Protein AF-A0A8S3QKH3-F1 (afdb_monomer_lite)

Sequence (243 aa):
MSQLAVTMSKYVDALCKNIDARFQQSPLLAAFAVFDIRCLPERGTDEFSQYGCKDIHILADHFFRTQEDTEEMLAEWINFKFNLSSWKKEVPTEMLNCKVEETPMEWALKKLLIMKTSMIHFFPHLVKVAEIIMTLPVSNAWPERGFSRMKLSERSYVRKSFTTWLSAKPRRKLPKVKPVLEKEKEQDPADPVAVASCSTQTEEASNLDLVQLEYDKAVRVLQLAKFGQKVVSGDGIADDFEY

Organism: Mytilus edulis (NCBI:txid6550)

Foldseek 3Di:
DDPVVVVVVVVVVVVVVVVCVVPVPQCLVVLLCLLQLVPQDDPPDPCNQCRSLVSLLSNQVVPDPDVVSSVLQSVLVNVVSVVSPVCSVVPDVCQVVVVDPDHSSNVSLVVCQVCVVVCCVSNVPSVVSSVVVVPDDPDPVPVVVVVVVVVVVVVVVVVVVVVVVVVPDDPDDDPPDDDDDDDDDDDDDDDDDDDDDDDDDDDPPPVVVVVVVVVVVVVVVVVVVVVVVPDDDDDDDDDDDDD

Radius of gyration: 33.72 Å; chains: 1; bounding box: 95×86×80 Å

pLDDT: mean 71.45, std 20.21, range [25.73, 94.88]

Structure (mmCIF, N/CA/C/O backbone):
data_AF-A0A8S3QKH3-F1
#
_entry.id   AF-A0A8S3QKH3-F1
#
loop_
_atom_site.group_PDB
_atom_site.id
_atom_site.type_symbol
_atom_site.label_atom_id
_atom_site.label_alt_id
_atom_site.label_comp_id
_atom_site.label_asym_id
_atom_site.label_entity_id
_atom_site.label_seq_id
_atom_site.pdbx_PDB_ins_code
_atom_site.Cartn_x
_atom_site.Cartn_y
_atom_site.Cartn_z
_atom_site.occupancy
_atom_site.B_iso_or_equiv
_atom_site.auth_seq_id
_atom_site.auth_comp_id
_atom_site.auth_asym_id
_atom_site.auth_atom_id
_atom_site.pdbx_PDB_model_num
ATOM 1 N N . MET A 1 1 ? 5.251 -5.825 -42.208 1.00 56.06 1 MET A N 1
ATOM 2 C CA . MET A 1 1 ? 5.705 -5.489 -40.839 1.00 56.06 1 MET A CA 1
ATOM 3 C C . MET A 1 1 ? 7.174 -5.872 -40.709 1.00 56.06 1 MET A C 1
ATOM 5 O O . MET A 1 1 ? 7.534 -6.949 -41.164 1.00 56.06 1 MET A O 1
ATOM 9 N N . SER A 1 2 ? 8.032 -4.978 -40.213 1.00 78.38 2 SER A N 1
ATOM 10 C CA . SER A 1 2 ? 9.492 -5.169 -40.175 1.00 78.38 2 SER A CA 1
ATOM 11 C C . SER A 1 2 ? 9.899 -6.250 -39.162 1.00 78.38 2 SER A C 1
ATOM 13 O O . SER A 1 2 ? 9.271 -6.393 -38.114 1.00 78.38 2 SER A O 1
ATOM 15 N N . GLN A 1 3 ? 10.966 -7.008 -39.445 1.00 77.62 3 GLN A N 1
ATOM 16 C CA . GLN A 1 3 ? 11.491 -8.052 -38.543 1.00 77.62 3 GLN A CA 1
ATOM 17 C C . GLN A 1 3 ? 11.810 -7.518 -37.133 1.00 77.62 3 GLN A C 1
ATOM 19 O O . GLN A 1 3 ? 11.687 -8.244 -36.152 1.00 77.62 3 GLN A O 1
ATOM 24 N N . LEU A 1 4 ? 12.146 -6.229 -37.024 1.00 80.19 4 LEU A N 1
ATOM 25 C CA . LEU A 1 4 ? 12.353 -5.528 -35.758 1.00 80.19 4 LEU A CA 1
ATOM 26 C C . LEU A 1 4 ? 11.100 -5.544 -34.864 1.00 80.19 4 LEU A C 1
ATOM 28 O O . LEU A 1 4 ? 11.203 -5.831 -33.675 1.00 80.19 4 LEU A O 1
ATOM 32 N N . ALA A 1 5 ? 9.919 -5.285 -35.435 1.00 83.94 5 ALA A N 1
ATOM 33 C CA . ALA A 1 5 ? 8.663 -5.241 -34.687 1.00 83.94 5 ALA A CA 1
ATOM 34 C C . ALA A 1 5 ? 8.296 -6.620 -34.115 1.00 83.94 5 ALA A C 1
ATOM 36 O O . ALA A 1 5 ? 7.864 -6.733 -32.970 1.00 83.94 5 ALA A O 1
ATOM 37 N N . VAL A 1 6 ? 8.546 -7.682 -34.888 1.00 89.12 6 VAL A N 1
ATOM 38 C CA . VAL A 1 6 ? 8.318 -9.069 -34.456 1.00 89.12 6 VAL A CA 1
ATOM 39 C C . VAL A 1 6 ? 9.260 -9.450 -33.312 1.00 89.12 6 VAL A C 1
ATOM 41 O O . VAL A 1 6 ? 8.836 -10.083 -32.349 1.00 89.12 6 VAL A O 1
ATOM 44 N N . THR A 1 7 ? 10.532 -9.052 -33.386 1.00 85.31 7 THR A N 1
ATOM 45 C CA . THR A 1 7 ? 11.510 -9.328 -32.323 1.00 85.31 7 THR A CA 1
ATOM 46 C C . THR A 1 7 ? 11.211 -8.533 -31.051 1.00 85.31 7 THR A C 1
ATOM 48 O O . THR A 1 7 ? 11.297 -9.100 -29.964 1.00 85.31 7 THR A O 1
ATOM 51 N N . MET A 1 8 ? 10.799 -7.262 -31.161 1.00 89.12 8 MET A N 1
ATOM 52 C CA . MET A 1 8 ? 10.370 -6.473 -29.997 1.00 89.12 8 MET A CA 1
ATOM 53 C C . MET A 1 8 ? 9.144 -7.081 -29.321 1.00 89.12 8 MET A C 1
ATOM 55 O O . MET A 1 8 ? 9.151 -7.229 -28.105 1.00 89.12 8 MET A O 1
ATOM 59 N N . SER A 1 9 ? 8.131 -7.486 -30.089 1.00 90.75 9 SER A N 1
ATOM 60 C CA . SER A 1 9 ? 6.941 -8.145 -29.537 1.00 90.75 9 SER A CA 1
ATOM 61 C C . SER A 1 9 ? 7.311 -9.424 -28.782 1.00 90.75 9 SER A C 1
ATOM 63 O O . SER A 1 9 ? 6.948 -9.562 -27.620 1.00 90.75 9 SER A O 1
ATOM 65 N N . LYS A 1 10 ? 8.138 -10.301 -29.369 1.00 91.12 10 LYS A N 1
ATOM 66 C CA . LYS A 1 10 ? 8.610 -11.522 -28.691 1.00 91.12 10 LYS A CA 1
ATOM 67 C C . LYS A 1 10 ? 9.391 -11.232 -27.409 1.00 91.12 10 LYS A C 1
ATOM 69 O O . LYS A 1 10 ? 9.268 -11.978 -26.441 1.00 91.12 10 LYS A O 1
ATOM 74 N N . TYR A 1 11 ? 10.214 -10.183 -27.410 1.00 87.31 11 TYR A N 1
ATOM 75 C CA . TYR A 1 11 ? 10.968 -9.767 -26.230 1.00 87.31 11 TYR A CA 1
ATOM 76 C C . TYR A 1 11 ? 10.045 -9.254 -25.121 1.00 87.31 11 TYR A C 1
ATOM 78 O O . TYR A 1 11 ? 10.191 -9.680 -23.979 1.00 87.31 11 TYR A O 1
ATOM 86 N N . VAL A 1 12 ? 9.084 -8.388 -25.454 1.00 88.88 12 VAL A N 1
ATOM 87 C CA . VAL A 1 12 ? 8.095 -7.871 -24.496 1.00 88.88 12 VAL A CA 1
ATOM 88 C C . VAL A 1 12 ? 7.266 -9.017 -23.920 1.00 88.88 12 VAL A C 1
ATOM 90 O O . VAL A 1 12 ? 7.167 -9.128 -22.703 1.00 88.88 12 VAL A O 1
ATOM 93 N N . ASP A 1 13 ? 6.782 -9.934 -24.758 1.00 90.56 13 ASP A N 1
ATOM 94 C CA . ASP A 1 13 ? 6.008 -11.096 -24.307 1.00 90.56 13 ASP A CA 1
ATOM 95 C C . ASP A 1 13 ? 6.821 -12.006 -23.377 1.00 90.56 13 ASP A C 1
ATOM 97 O O . ASP A 1 13 ? 6.319 -12.485 -22.359 1.00 90.56 13 ASP A O 1
ATOM 101 N N . ALA A 1 14 ? 8.090 -12.258 -23.710 1.00 87.44 14 ALA A N 1
ATOM 102 C CA . ALA A 1 14 ? 8.986 -13.040 -22.865 1.00 87.44 14 ALA A CA 1
ATOM 103 C C . ALA A 1 14 ? 9.303 -12.319 -21.547 1.00 87.44 14 ALA A C 1
ATOM 105 O O . ALA A 1 14 ? 9.434 -12.972 -20.511 1.00 87.44 14 ALA A O 1
ATOM 106 N N . LEU A 1 15 ? 9.426 -10.992 -21.567 1.00 84.31 15 LEU A N 1
ATOM 107 C CA . LEU A 1 15 ? 9.662 -10.185 -20.376 1.00 84.31 15 LEU A CA 1
ATOM 108 C C . LEU A 1 15 ? 8.446 -10.211 -19.446 1.00 84.31 15 LEU A C 1
ATOM 110 O O . LEU A 1 15 ? 8.618 -10.512 -18.269 1.00 84.31 15 LEU A O 1
ATOM 114 N N . CYS A 1 16 ? 7.238 -9.985 -19.972 1.00 82.00 16 CYS A N 1
ATOM 115 C CA . CYS A 1 16 ? 5.990 -10.094 -19.215 1.00 82.00 16 CYS A CA 1
ATOM 116 C C . CYS A 1 16 ? 5.871 -11.475 -18.566 1.00 82.00 16 CYS A C 1
ATOM 118 O O . CYS A 1 16 ? 5.795 -11.564 -17.348 1.00 82.00 16 CYS A O 1
ATOM 120 N N . LYS A 1 17 ? 6.032 -12.555 -19.345 1.00 85.00 17 LYS A N 1
ATOM 121 C CA . LYS A 1 17 ? 5.996 -13.931 -18.816 1.00 85.00 17 LYS A CA 1
ATOM 122 C C . LYS A 1 17 ? 7.026 -14.188 -17.716 1.00 85.00 17 LYS A C 1
ATOM 124 O O . LYS A 1 17 ? 6.735 -14.911 -16.771 1.00 85.00 17 LYS A O 1
ATOM 129 N N . ASN A 1 18 ? 8.235 -13.635 -17.831 1.00 84.44 18 ASN A N 1
ATOM 130 C CA . ASN A 1 18 ? 9.268 -13.790 -16.804 1.00 84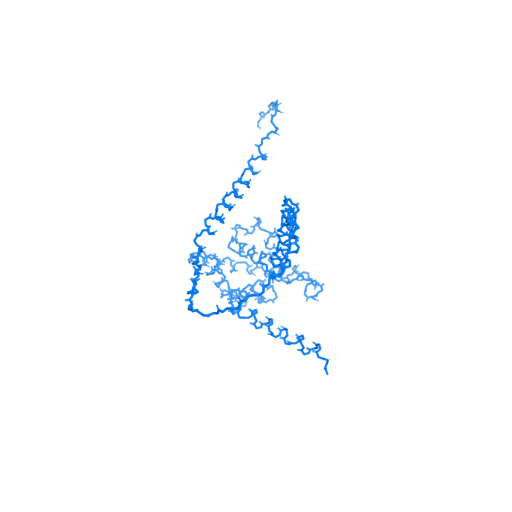.44 18 ASN A CA 1
ATOM 131 C C . ASN A 1 18 ? 8.946 -13.007 -15.528 1.00 84.44 18 ASN A C 1
ATOM 133 O O . ASN A 1 18 ? 9.236 -13.492 -14.436 1.00 84.44 18 ASN A O 1
ATOM 137 N N . ILE A 1 19 ? 8.381 -11.806 -15.657 1.00 78.62 19 ILE A N 1
ATOM 138 C CA . ILE A 1 19 ? 7.922 -11.010 -14.517 1.00 78.62 19 ILE A CA 1
ATOM 139 C C . ILE A 1 19 ? 6.766 -11.747 -13.838 1.00 78.62 19 ILE A C 1
ATOM 141 O O . ILE A 1 19 ? 6.862 -12.007 -12.645 1.00 78.62 19 ILE A O 1
ATOM 145 N N . ASP A 1 20 ? 5.765 -12.198 -14.591 1.00 79.50 20 ASP A N 1
ATOM 146 C CA . ASP A 1 20 ? 4.611 -12.938 -14.066 1.00 79.50 20 ASP A CA 1
ATOM 147 C C . ASP A 1 20 ? 5.020 -14.258 -13.389 1.00 79.50 20 ASP A C 1
ATOM 149 O O . ASP A 1 20 ? 4.468 -14.640 -12.361 1.00 79.50 20 ASP A O 1
ATOM 153 N N . ALA A 1 21 ? 6.021 -14.961 -13.931 1.00 80.31 21 ALA A N 1
ATOM 154 C CA . ALA A 1 21 ? 6.537 -16.190 -13.328 1.00 80.31 21 ALA A CA 1
ATOM 155 C C . ALA A 1 21 ? 7.302 -15.938 -12.016 1.00 80.31 21 ALA A C 1
ATOM 157 O O . ALA A 1 21 ? 7.257 -16.772 -11.111 1.00 80.31 21 ALA A O 1
ATOM 158 N N . ARG A 1 22 ? 8.026 -14.814 -11.912 1.00 73.25 22 ARG A N 1
ATOM 159 C CA . ARG A 1 22 ? 8.790 -14.433 -10.708 1.00 73.25 22 ARG A CA 1
ATOM 160 C C . ARG A 1 22 ? 7.900 -13.834 -9.629 1.00 73.25 22 ARG A C 1
ATOM 162 O O . ARG A 1 22 ? 8.078 -14.133 -8.454 1.00 73.25 22 ARG A O 1
ATOM 169 N N . PHE A 1 23 ? 6.957 -13.001 -10.041 1.00 68.12 23 PHE A N 1
ATOM 170 C CA . PHE A 1 23 ? 5.929 -12.411 -9.207 1.00 68.12 23 PHE A CA 1
ATOM 171 C C . PHE A 1 23 ? 4.627 -13.151 -9.500 1.00 68.12 23 PHE A C 1
ATOM 173 O O . PHE A 1 23 ? 3.707 -12.583 -10.088 1.00 68.12 23 PHE A O 1
ATOM 180 N N . GLN A 1 24 ? 4.563 -14.433 -9.106 1.00 67.94 24 GLN A N 1
ATOM 181 C CA . GLN A 1 24 ? 3.286 -15.152 -9.020 1.00 67.94 24 GLN A CA 1
ATOM 182 C C . GLN A 1 24 ? 2.287 -14.202 -8.373 1.00 67.94 24 GLN A C 1
ATOM 184 O O . GLN A 1 24 ? 2.637 -13.673 -7.321 1.00 67.94 24 GLN A O 1
ATOM 189 N N . GLN A 1 25 ? 1.147 -13.933 -9.030 1.00 63.72 25 GLN A N 1
ATOM 190 C CA . GLN A 1 25 ? 0.208 -12.855 -8.685 1.00 63.72 25 GLN A CA 1
ATOM 191 C C . GLN A 1 25 ? 0.025 -12.737 -7.171 1.00 63.72 25 GLN A C 1
ATOM 193 O O . GLN A 1 25 ? -0.812 -13.407 -6.571 1.00 63.72 25 GLN A O 1
ATOM 198 N N . SER A 1 26 ? 0.861 -11.907 -6.550 1.00 70.88 26 SER A N 1
ATOM 199 C CA . SER A 1 26 ? 0.844 -11.748 -5.112 1.00 70.88 26 SER A CA 1
ATOM 200 C C . SER A 1 26 ? -0.212 -10.693 -4.857 1.00 70.88 26 SER A C 1
ATOM 202 O O . SER A 1 26 ? -0.058 -9.563 -5.341 1.00 70.88 26 SER A O 1
ATOM 204 N N . PRO A 1 27 ? -1.286 -11.025 -4.124 1.00 82.94 27 PRO A N 1
ATOM 205 C CA . PRO A 1 27 ? -2.344 -10.066 -3.843 1.00 82.94 27 PRO A CA 1
ATOM 206 C C . PRO A 1 27 ? -1.814 -8.859 -3.055 1.00 82.94 27 PRO A C 1
ATOM 208 O O . PRO A 1 27 ? -2.454 -7.817 -3.037 1.00 82.94 27 PRO A O 1
ATOM 211 N N . LEU A 1 28 ? -0.612 -8.964 -2.477 1.00 85.81 28 LEU A N 1
ATOM 212 C CA . LEU A 1 28 ? 0.055 -7.912 -1.724 1.00 85.81 28 LEU A CA 1
ATOM 213 C C . LEU A 1 28 ? 0.252 -6.616 -2.521 1.00 85.81 28 LEU A C 1
ATOM 215 O O . LEU A 1 28 ? -0.085 -5.541 -2.036 1.00 85.81 28 LEU A O 1
ATOM 219 N N . LEU A 1 29 ? 0.798 -6.698 -3.742 1.00 83.75 29 LEU A N 1
ATOM 220 C CA . LEU A 1 29 ? 1.051 -5.494 -4.544 1.00 83.75 29 LEU A CA 1
ATOM 221 C C . LEU A 1 29 ? -0.255 -4.850 -5.012 1.00 83.75 29 LEU A C 1
ATOM 223 O O . LEU A 1 29 ? -0.355 -3.627 -5.062 1.00 83.75 29 LEU A O 1
ATOM 227 N N . ALA A 1 30 ? -1.262 -5.673 -5.306 1.00 86.44 30 ALA A N 1
ATOM 228 C CA . ALA A 1 30 ? -2.592 -5.196 -5.654 1.00 86.44 30 ALA A CA 1
ATOM 229 C C . ALA A 1 30 ? -3.287 -4.522 -4.459 1.00 86.44 30 ALA A C 1
ATOM 231 O O . ALA A 1 30 ? -3.933 -3.497 -4.644 1.00 86.44 30 ALA A O 1
ATOM 232 N N . ALA A 1 31 ? -3.097 -5.032 -3.240 1.00 91.25 31 ALA A N 1
ATOM 233 C CA . ALA A 1 31 ? -3.707 -4.488 -2.029 1.00 91.25 31 ALA A CA 1
ATOM 234 C C . ALA A 1 31 ? -3.277 -3.039 -1.734 1.00 91.25 31 ALA A C 1
ATOM 236 O O . ALA A 1 31 ? -4.054 -2.252 -1.199 1.00 91.25 31 ALA A O 1
ATOM 237 N N . PHE A 1 32 ? -2.078 -2.623 -2.156 1.00 89.69 32 PHE A N 1
ATOM 238 C CA . PHE A 1 32 ? -1.655 -1.224 -2.036 1.00 89.69 32 PHE A CA 1
ATOM 239 C C . PHE A 1 32 ? -2.487 -0.241 -2.876 1.00 89.69 32 PHE A C 1
ATOM 241 O O . PHE A 1 32 ? -2.493 0.956 -2.580 1.00 89.69 32 PHE A O 1
ATOM 248 N N . ALA A 1 33 ? -3.251 -0.722 -3.866 1.00 89.38 33 ALA A N 1
ATOM 249 C CA . ALA A 1 33 ? -4.214 0.091 -4.610 1.00 89.38 33 ALA A CA 1
ATOM 250 C C . ALA A 1 33 ? -5.257 0.765 -3.707 1.00 89.38 33 ALA A C 1
ATOM 252 O O . ALA A 1 33 ? -5.820 1.791 -4.088 1.00 89.38 33 ALA A O 1
ATOM 253 N N . VAL A 1 34 ? -5.462 0.245 -2.493 1.00 92.50 34 VAL A N 1
ATOM 254 C CA . VAL A 1 34 ? -6.388 0.794 -1.501 1.00 92.50 34 VAL A CA 1
ATOM 255 C C . VAL A 1 34 ? -6.113 2.266 -1.159 1.00 92.50 34 VAL A C 1
ATOM 257 O O . VAL A 1 34 ? -7.044 3.019 -0.870 1.00 92.50 34 VAL A O 1
ATOM 260 N N . PHE A 1 35 ? -4.852 2.701 -1.260 1.00 90.62 35 PHE A N 1
ATOM 261 C CA . PHE A 1 35 ? -4.432 4.081 -1.008 1.00 90.62 35 PHE A CA 1
ATOM 262 C C . PHE A 1 35 ? -4.721 5.043 -2.175 1.00 90.62 35 PHE A C 1
ATOM 264 O O . PHE A 1 35 ? -4.516 6.249 -2.027 1.00 90.62 35 PHE A O 1
ATOM 271 N N . ASP A 1 36 ? -5.203 4.562 -3.329 1.00 87.94 36 ASP A N 1
ATOM 272 C CA . ASP A 1 36 ? -5.603 5.442 -4.431 1.00 87.94 36 ASP A CA 1
ATOM 273 C C . ASP A 1 36 ? -6.876 6.220 -4.062 1.00 87.94 36 ASP A C 1
ATOM 275 O O . ASP A 1 36 ? -7.981 5.679 -3.975 1.00 87.94 36 ASP A O 1
ATOM 279 N N . ILE A 1 37 ? -6.720 7.534 -3.891 1.00 85.94 37 ILE A N 1
ATOM 280 C CA . ILE A 1 37 ? -7.793 8.467 -3.518 1.00 85.94 37 ILE A CA 1
ATOM 281 C C . ILE A 1 37 ? -8.955 8.441 -4.524 1.00 85.94 37 ILE A C 1
ATOM 283 O O . ILE A 1 37 ? -10.099 8.725 -4.162 1.00 85.94 37 ILE A O 1
ATOM 287 N N . ARG A 1 38 ? -8.694 8.112 -5.795 1.00 83.62 38 ARG A N 1
ATOM 288 C CA . ARG A 1 38 ? -9.726 8.099 -6.844 1.00 83.62 38 ARG A CA 1
ATOM 289 C C . ARG A 1 38 ? -10.698 6.938 -6.692 1.00 83.62 38 ARG A C 1
ATOM 291 O O . ARG A 1 38 ? -11.859 7.080 -7.062 1.00 83.62 38 ARG A O 1
ATOM 298 N N . CYS A 1 39 ? -10.221 5.824 -6.147 1.00 85.38 39 CYS A N 1
ATOM 299 C CA . CYS A 1 39 ? -11.002 4.609 -5.948 1.00 85.38 39 CYS A CA 1
ATOM 300 C C . CYS A 1 39 ? -11.889 4.685 -4.697 1.00 85.38 39 CYS A C 1
ATOM 302 O O . CYS A 1 39 ? -12.741 3.823 -4.502 1.00 85.38 39 CYS A O 1
ATOM 304 N N . LEU A 1 40 ? -11.712 5.719 -3.865 1.00 88.06 40 LEU A N 1
ATOM 305 C CA . LEU A 1 40 ? -12.447 5.885 -2.620 1.00 88.06 40 LEU A CA 1
ATOM 306 C C . LEU A 1 40 ? -13.927 6.264 -2.876 1.00 88.06 40 LEU A C 1
ATOM 308 O O . LEU A 1 40 ? -14.183 7.326 -3.469 1.00 88.06 40 LEU A O 1
ATOM 312 N N . PRO A 1 41 ? -14.895 5.460 -2.384 1.00 87.69 41 PRO A N 1
ATOM 313 C CA . PRO A 1 41 ? -16.327 5.743 -2.504 1.00 87.69 41 PRO A CA 1
ATOM 314 C C . PRO A 1 41 ? -16.765 7.017 -1.766 1.00 87.69 41 PRO A C 1
ATOM 316 O O . PRO A 1 41 ? -16.026 7.600 -0.966 1.00 87.69 41 PRO A O 1
ATOM 319 N N . GLU A 1 42 ? -17.994 7.466 -2.017 1.00 85.56 42 GLU A N 1
ATOM 320 C CA . GLU A 1 42 ? -18.552 8.635 -1.334 1.00 85.56 42 GLU A CA 1
ATOM 321 C C . GLU A 1 42 ? -18.951 8.333 0.115 1.00 85.56 42 GLU A C 1
ATOM 323 O O . GLU A 1 42 ? -19.418 7.242 0.453 1.00 85.56 42 GLU A O 1
ATOM 328 N N . ARG A 1 43 ? -18.787 9.337 0.987 1.00 84.44 43 ARG A N 1
ATOM 329 C CA . ARG A 1 43 ? -19.123 9.223 2.411 1.00 84.44 43 ARG A CA 1
ATOM 330 C C . ARG A 1 43 ? -20.618 8.963 2.594 1.00 84.44 43 ARG A C 1
ATOM 332 O O . ARG A 1 43 ? -21.437 9.631 1.976 1.00 84.44 43 ARG A O 1
ATOM 339 N N . GLY A 1 44 ? -20.951 8.043 3.499 1.00 78.62 44 GLY A N 1
ATOM 340 C CA . GLY A 1 44 ? -22.335 7.683 3.829 1.00 78.62 44 GLY A CA 1
ATOM 341 C C . GLY A 1 44 ? -22.904 6.512 3.024 1.00 78.62 44 GLY A C 1
ATOM 342 O O . GLY A 1 44 ? -24.040 6.125 3.267 1.00 78.62 44 GLY A O 1
ATOM 343 N N . THR A 1 45 ? -22.127 5.932 2.105 1.00 85.50 45 THR A N 1
ATOM 344 C CA . THR A 1 45 ? -22.480 4.679 1.422 1.00 85.50 45 THR A CA 1
ATOM 345 C C . THR A 1 45 ? -22.011 3.462 2.224 1.00 85.50 45 THR A C 1
ATOM 347 O O . THR A 1 45 ? -20.982 3.514 2.905 1.00 85.50 45 THR A O 1
ATOM 350 N N . ASP A 1 46 ? -22.725 2.340 2.109 1.00 84.50 46 ASP A N 1
ATOM 351 C CA . ASP A 1 46 ? -22.292 1.065 2.703 1.00 84.50 46 ASP A CA 1
ATOM 352 C C . ASP A 1 46 ? -20.951 0.598 2.112 1.00 84.50 46 ASP A C 1
ATOM 354 O O . ASP A 1 46 ? -20.096 0.058 2.821 1.00 84.50 46 ASP A O 1
ATOM 358 N N . GLU A 1 47 ? -20.722 0.898 0.830 1.00 86.44 47 GLU A N 1
ATOM 359 C CA . GLU A 1 47 ? -19.466 0.634 0.126 1.00 86.44 47 GLU A CA 1
ATOM 360 C C . GLU A 1 47 ? -18.282 1.356 0.780 1.00 86.44 47 GLU A C 1
ATOM 362 O O . GLU A 1 47 ? -17.225 0.756 0.967 1.00 86.44 47 GLU A O 1
ATOM 367 N N . PHE A 1 48 ? -18.453 2.608 1.223 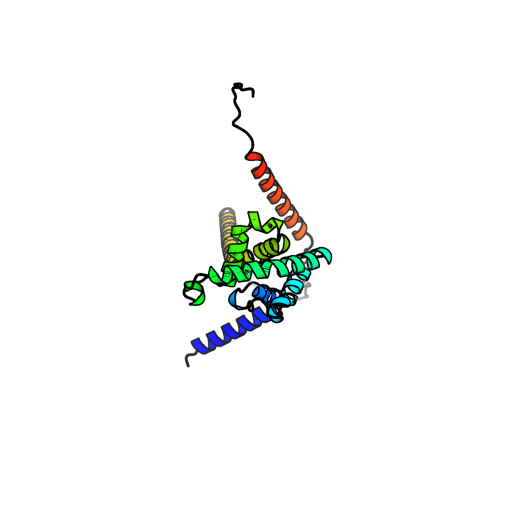1.00 86.81 48 PHE A N 1
ATOM 368 C CA . PHE A 1 48 ? -17.414 3.343 1.951 1.00 86.81 48 PHE A CA 1
ATOM 369 C C . PHE A 1 48 ? -17.060 2.689 3.292 1.00 86.81 48 PHE A C 1
ATOM 371 O O . PHE A 1 48 ? -15.908 2.743 3.735 1.00 86.81 48 PHE A O 1
ATOM 378 N N . SER A 1 49 ? -18.029 2.058 3.960 1.00 85.94 49 SER A N 1
ATOM 379 C CA . SER A 1 49 ? -17.797 1.380 5.239 1.00 85.94 49 SER A CA 1
ATOM 380 C C . SER A 1 49 ? -16.875 0.168 5.079 1.00 85.94 49 SER A C 1
ATOM 382 O O . SER A 1 49 ? -15.939 0.000 5.860 1.00 85.94 49 SER A O 1
ATOM 384 N N . GLN A 1 50 ? -17.078 -0.615 4.020 1.00 88.25 50 GLN A N 1
ATOM 385 C CA . GLN A 1 50 ? -16.335 -1.855 3.772 1.00 88.25 50 GLN A CA 1
ATOM 386 C C . GLN A 1 50 ? -15.108 -1.674 2.863 1.00 88.25 50 GLN A C 1
ATOM 388 O O . GLN A 1 50 ? -14.304 -2.600 2.722 1.00 88.25 50 GLN A O 1
ATOM 393 N N . TYR A 1 51 ? -14.951 -0.501 2.243 1.00 91.50 51 TYR A N 1
ATOM 394 C CA . TYR A 1 51 ? -13.867 -0.220 1.307 1.00 91.50 51 TYR A CA 1
ATOM 395 C C . TYR A 1 51 ? -12.487 -0.464 1.926 1.00 91.50 51 TYR A C 1
ATOM 397 O O . TYR A 1 51 ? -12.146 0.080 2.981 1.00 91.50 51 TYR A O 1
ATOM 405 N N . GLY A 1 52 ? -11.680 -1.266 1.232 1.00 89.50 52 GLY A N 1
ATOM 406 C CA . GLY A 1 52 ? -10.281 -1.500 1.570 1.00 89.50 52 GLY A CA 1
ATOM 407 C C . GLY A 1 52 ? -10.022 -2.433 2.749 1.00 89.50 52 GLY A C 1
ATOM 408 O O . GLY A 1 52 ? -8.871 -2.775 2.983 1.00 89.50 52 GLY A O 1
ATOM 409 N N . CYS A 1 53 ? -11.047 -2.902 3.472 1.00 92.00 53 CYS A N 1
ATOM 410 C CA . CYS A 1 53 ? -10.836 -3.778 4.631 1.00 92.00 53 CYS A CA 1
ATOM 411 C C . CYS A 1 53 ? -10.142 -5.096 4.249 1.00 92.00 53 CYS A C 1
ATOM 413 O O . CYS A 1 53 ? -9.267 -5.563 4.968 1.00 92.00 53 CYS A O 1
ATOM 415 N N . LYS A 1 54 ? -10.494 -5.679 3.095 1.00 92.38 54 LYS A N 1
ATOM 416 C CA . LYS A 1 54 ? -9.860 -6.912 2.595 1.00 92.38 54 LYS A CA 1
ATOM 417 C C . LYS A 1 54 ? -8.393 -6.690 2.227 1.00 92.38 54 LYS A C 1
ATOM 419 O O . LYS A 1 54 ? -7.544 -7.493 2.593 1.00 92.38 54 LYS A O 1
ATOM 424 N N . ASP A 1 55 ? -8.109 -5.592 1.536 1.00 93.38 55 ASP A N 1
ATOM 425 C CA . ASP A 1 55 ? -6.760 -5.249 1.086 1.00 93.38 55 ASP A CA 1
ATOM 426 C C . ASP A 1 55 ? -5.845 -4.932 2.272 1.00 93.38 55 ASP A C 1
ATOM 428 O O . ASP A 1 55 ? -4.724 -5.425 2.355 1.00 93.38 55 ASP A O 1
ATOM 432 N N . ILE A 1 56 ? -6.351 -4.180 3.249 1.00 94.44 56 ILE A N 1
ATOM 433 C CA . ILE A 1 56 ? -5.623 -3.869 4.480 1.00 94.44 56 ILE A CA 1
ATOM 434 C C . ILE A 1 56 ? -5.365 -5.124 5.302 1.00 94.44 56 ILE A C 1
ATOM 436 O O . ILE A 1 56 ? -4.276 -5.254 5.844 1.00 94.44 56 ILE A O 1
ATOM 440 N N . HIS A 1 57 ? -6.305 -6.069 5.344 1.00 93.31 57 HIS A N 1
ATOM 441 C CA . HIS A 1 57 ? -6.079 -7.352 6.001 1.00 93.31 57 HIS A CA 1
ATOM 442 C C . HIS A 1 57 ? -4.939 -8.140 5.334 1.00 93.31 57 HIS A C 1
ATOM 444 O O . HIS A 1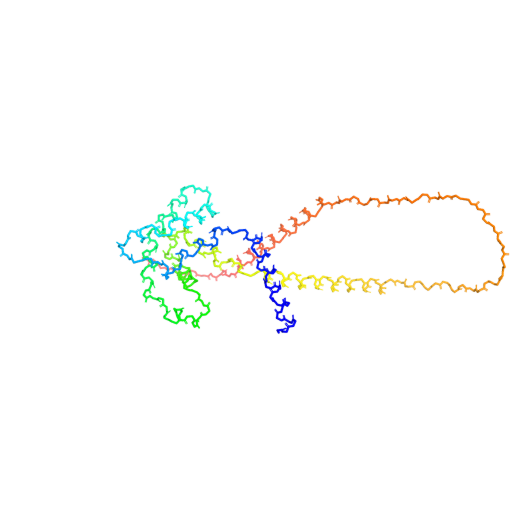 57 ? -4.044 -8.611 6.023 1.00 93.31 57 HIS A O 1
ATOM 450 N N . ILE A 1 58 ? -4.889 -8.178 3.995 1.00 92.50 58 ILE A N 1
ATOM 451 C CA . ILE A 1 58 ? -3.782 -8.804 3.244 1.00 92.50 58 ILE A CA 1
ATOM 452 C C . ILE A 1 58 ? -2.438 -8.129 3.558 1.00 92.50 58 ILE A C 1
ATOM 454 O O . ILE A 1 58 ? -1.421 -8.805 3.717 1.00 92.50 58 ILE A O 1
ATOM 458 N N . LEU A 1 59 ? -2.414 -6.794 3.629 1.00 92.94 59 LEU A N 1
ATOM 459 C CA . LEU A 1 59 ? -1.206 -6.046 3.990 1.00 92.94 59 LEU A CA 1
ATOM 460 C C . LEU A 1 59 ? -0.794 -6.329 5.439 1.00 92.94 59 LEU A C 1
ATOM 462 O O . LEU A 1 59 ? 0.392 -6.516 5.715 1.00 92.94 59 LEU A O 1
ATOM 466 N N . ALA A 1 60 ? -1.763 -6.377 6.347 1.00 93.81 60 ALA A N 1
ATOM 467 C CA . ALA A 1 60 ? -1.528 -6.587 7.760 1.00 93.81 60 ALA A CA 1
ATOM 468 C C . ALA A 1 60 ? -0.948 -7.979 8.040 1.00 93.81 60 ALA A C 1
ATOM 470 O O . ALA A 1 60 ? 0.119 -8.072 8.642 1.00 93.81 60 ALA A O 1
ATOM 471 N N . ASP A 1 61 ? -1.567 -9.026 7.489 1.00 92.12 61 ASP A N 1
ATOM 472 C CA . ASP A 1 61 ? -1.111 -10.417 7.601 1.00 92.12 61 ASP A CA 1
ATOM 473 C C . ASP A 1 61 ? 0.323 -10.611 7.079 1.00 92.12 61 ASP A C 1
ATOM 475 O O . ASP A 1 61 ? 1.059 -11.488 7.532 1.00 92.12 61 ASP A O 1
ATOM 479 N N . HIS A 1 62 ? 0.735 -9.805 6.097 1.00 90.62 62 HIS A N 1
ATOM 480 C CA . HIS A 1 62 ? 2.072 -9.892 5.520 1.00 90.62 62 HIS A CA 1
ATOM 481 C C . HIS A 1 62 ? 3.133 -9.151 6.345 1.00 90.62 62 HIS A C 1
ATOM 483 O O . HIS A 1 62 ? 4.263 -9.629 6.483 1.00 90.62 62 HIS A O 1
ATOM 489 N N . PHE A 1 63 ? 2.819 -7.954 6.852 1.00 89.19 63 PHE A N 1
ATOM 490 C CA . PHE A 1 63 ? 3.796 -7.097 7.537 1.00 89.19 63 PHE A CA 1
ATOM 491 C C . PHE A 1 63 ? 3.816 -7.254 9.058 1.00 89.19 63 PHE A C 1
ATOM 493 O O . PHE A 1 63 ? 4.822 -6.901 9.689 1.00 89.19 63 PHE A O 1
ATOM 500 N N . PHE A 1 64 ? 2.753 -7.797 9.641 1.00 90.56 64 PHE A N 1
ATOM 501 C CA . PHE A 1 64 ? 2.603 -8.015 11.072 1.00 90.56 64 PHE A CA 1
ATOM 502 C C . PHE A 1 64 ? 2.362 -9.499 11.353 1.00 90.56 64 PHE A C 1
ATOM 504 O O . PHE A 1 64 ? 1.860 -10.240 10.517 1.00 90.56 64 PHE A O 1
ATOM 511 N N . ARG A 1 65 ? 2.820 -9.964 12.518 1.00 87.56 65 ARG A N 1
ATOM 512 C CA . ARG A 1 65 ? 2.745 -11.388 12.899 1.00 87.56 65 ARG A CA 1
ATOM 513 C C . ARG A 1 65 ? 1.640 -11.669 13.906 1.00 87.56 65 ARG A C 1
ATOM 515 O O . ARG A 1 65 ? 1.255 -12.823 14.070 1.00 87.56 65 ARG A O 1
ATOM 522 N N . THR A 1 66 ? 1.185 -10.636 14.606 1.00 91.94 66 THR A N 1
ATOM 523 C CA . THR A 1 66 ? 0.200 -10.741 15.676 1.00 91.94 66 THR A CA 1
ATOM 524 C C . THR A 1 66 ? -1.175 -10.397 15.127 1.00 91.94 66 THR A C 1
ATOM 526 O O . THR A 1 66 ? -1.324 -9.484 14.312 1.00 91.94 66 THR A O 1
ATOM 529 N N . GLN A 1 67 ? -2.195 -11.105 15.604 1.00 88.69 67 GLN A N 1
ATOM 530 C CA . GLN A 1 67 ? -3.572 -10.787 15.247 1.00 88.69 67 GLN A CA 1
ATOM 531 C C . GLN A 1 67 ? -4.017 -9.433 15.827 1.00 88.69 67 GLN A C 1
ATOM 533 O O . GLN A 1 67 ? -4.753 -8.710 15.168 1.00 88.69 67 GLN A O 1
ATOM 538 N N . GLU A 1 68 ? -3.493 -9.050 16.995 1.00 91.25 68 GLU A N 1
ATOM 539 C CA . GLU A 1 68 ? -3.718 -7.731 17.605 1.00 91.25 68 GLU A CA 1
ATOM 540 C C . GLU A 1 68 ? -3.269 -6.594 16.670 1.00 91.25 68 GLU A C 1
ATOM 542 O O . GLU A 1 68 ? -4.089 -5.764 16.291 1.00 91.25 68 GLU A O 1
ATOM 547 N N . ASP A 1 69 ? -2.023 -6.628 16.180 1.00 91.00 69 ASP A N 1
ATOM 548 C CA . ASP A 1 69 ? -1.489 -5.644 15.216 1.00 91.00 69 ASP A CA 1
ATOM 549 C C . ASP A 1 69 ? -2.345 -5.551 13.933 1.00 91.00 69 ASP A C 1
ATOM 551 O O . ASP A 1 69 ? -2.474 -4.497 13.305 1.00 91.00 69 ASP A O 1
ATOM 555 N N . THR A 1 70 ? -2.939 -6.676 13.526 1.00 91.62 70 THR A N 1
ATOM 556 C CA . THR A 1 70 ? -3.787 -6.762 12.331 1.00 91.62 70 THR A CA 1
ATOM 557 C C . THR A 1 70 ? -5.132 -6.076 12.542 1.00 91.62 70 THR A C 1
ATOM 559 O O . THR A 1 70 ? -5.595 -5.320 11.684 1.00 91.62 70 THR A O 1
ATOM 562 N N . GLU A 1 71 ? -5.753 -6.306 13.697 1.00 92.25 71 GLU A N 1
ATOM 563 C CA . GLU A 1 71 ? -6.998 -5.651 14.096 1.00 92.25 71 GLU A CA 1
ATOM 564 C C . GLU A 1 71 ? -6.785 -4.149 14.340 1.00 92.25 71 GLU A C 1
ATOM 566 O O . GLU A 1 71 ? -7.604 -3.333 13.905 1.00 92.25 71 GLU A O 1
ATOM 571 N N . GLU A 1 72 ? -5.652 -3.766 14.936 1.00 93.38 72 GLU A N 1
ATOM 572 C CA . GLU A 1 72 ? -5.253 -2.367 15.102 1.00 93.38 72 GLU A CA 1
ATOM 573 C C . GLU A 1 72 ? -5.087 -1.663 13.751 1.00 93.38 72 GLU A C 1
ATOM 575 O O . GLU A 1 72 ? -5.664 -0.593 13.545 1.00 93.38 72 GLU A O 1
ATOM 580 N N . MET A 1 73 ? -4.399 -2.275 12.780 1.00 94.31 73 MET A N 1
ATOM 581 C CA . MET A 1 73 ? -4.252 -1.697 11.438 1.00 94.31 73 MET A CA 1
ATOM 582 C C . MET A 1 73 ? -5.603 -1.543 10.715 1.00 94.31 73 MET A C 1
ATOM 584 O O . MET A 1 73 ? -5.825 -0.556 10.006 1.00 94.31 73 MET A O 1
ATOM 588 N N . LEU A 1 74 ? -6.534 -2.484 10.899 1.00 94.12 74 LEU A N 1
ATOM 589 C CA . LEU A 1 74 ? -7.891 -2.372 10.355 1.00 94.12 74 LEU A CA 1
ATOM 590 C C . LEU A 1 74 ? -8.666 -1.214 10.998 1.00 94.12 74 LEU A C 1
ATOM 592 O O . LEU A 1 74 ? -9.330 -0.451 10.291 1.00 94.12 74 LEU A O 1
ATOM 596 N N . ALA A 1 75 ? -8.559 -1.040 12.316 1.00 93.75 75 ALA A N 1
ATOM 597 C CA . ALA A 1 75 ? -9.170 0.081 13.025 1.00 93.75 75 ALA A CA 1
ATOM 598 C C . ALA A 1 75 ? -8.565 1.429 12.592 1.00 93.75 75 ALA A C 1
ATOM 600 O O . ALA A 1 75 ? -9.297 2.390 12.328 1.00 93.75 75 ALA A O 1
ATOM 601 N N . GLU A 1 76 ? -7.239 1.492 12.445 1.00 94.56 76 GLU A N 1
ATOM 602 C CA . GLU A 1 76 ? -6.528 2.639 11.881 1.00 94.56 76 GLU A CA 1
ATOM 603 C C . GLU A 1 76 ? -7.058 2.984 10.490 1.00 94.56 76 GLU A C 1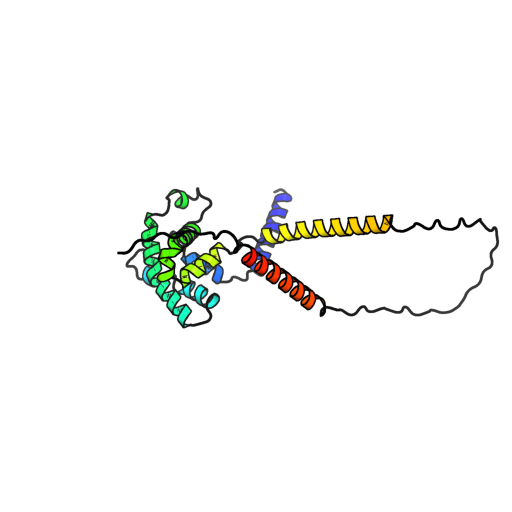
ATOM 605 O O . GLU A 1 76 ? -7.369 4.145 10.222 1.00 94.56 76 GLU A O 1
ATOM 610 N N . TRP A 1 77 ? -7.227 1.988 9.616 1.00 94.88 77 TRP A N 1
ATOM 611 C CA . TRP A 1 77 ? -7.741 2.185 8.262 1.00 94.88 77 TRP A CA 1
ATOM 612 C C . TRP A 1 77 ? -9.156 2.767 8.237 1.00 94.88 77 TRP A C 1
ATOM 614 O O . TRP A 1 77 ? -9.428 3.712 7.486 1.00 94.88 77 TRP A O 1
ATOM 624 N N . ILE A 1 78 ? -10.052 2.247 9.081 1.00 92.75 78 ILE A N 1
ATOM 625 C CA . ILE A 1 78 ? -11.437 2.727 9.177 1.00 92.75 78 ILE A CA 1
ATOM 626 C C . ILE A 1 78 ? -11.477 4.222 9.511 1.00 92.75 78 ILE A C 1
ATOM 628 O O . ILE A 1 78 ? -12.333 4.939 8.993 1.00 92.75 78 ILE A O 1
ATOM 632 N N . ASN A 1 79 ? -10.534 4.704 10.316 1.00 91.44 79 ASN A N 1
ATOM 633 C CA . ASN A 1 79 ? -10.402 6.119 10.647 1.00 91.44 79 ASN A CA 1
ATOM 634 C C . ASN A 1 79 ? -9.651 6.900 9.553 1.00 91.44 79 ASN A C 1
ATOM 636 O O . ASN A 1 79 ? -10.056 7.997 9.160 1.00 91.44 79 ASN A O 1
ATOM 640 N N . PHE A 1 80 ? -8.578 6.329 9.008 1.00 92.06 80 PHE A N 1
ATOM 641 C CA . PHE A 1 80 ? -7.721 6.973 8.019 1.00 92.06 80 PHE A CA 1
ATOM 642 C C . PHE A 1 80 ? -8.446 7.274 6.704 1.00 92.06 80 PHE A C 1
ATOM 644 O O . PHE A 1 80 ? -8.252 8.350 6.139 1.00 92.06 80 PHE A O 1
ATOM 651 N N . LYS A 1 81 ? -9.351 6.406 6.237 1.00 91.31 81 LYS A N 1
ATOM 652 C CA . LYS A 1 81 ? -10.121 6.650 5.002 1.00 91.31 81 LYS A CA 1
ATOM 653 C C . LYS A 1 81 ? -10.946 7.946 5.035 1.00 91.31 81 LYS A C 1
ATOM 655 O O . LYS A 1 81 ? -11.213 8.531 3.986 1.00 91.31 81 LYS A O 1
ATOM 660 N N . PHE A 1 82 ? -11.310 8.456 6.216 1.00 90.50 82 PHE A N 1
ATOM 661 C CA . PHE A 1 82 ? -11.941 9.776 6.343 1.00 90.50 82 PHE A CA 1
ATOM 662 C C . PHE A 1 82 ? -10.959 10.924 6.083 1.00 90.50 82 PHE A C 1
ATOM 664 O O . PHE A 1 82 ? -11.346 11.908 5.447 1.00 90.50 82 PHE A O 1
ATOM 671 N N . ASN A 1 83 ? -9.701 10.783 6.512 1.00 89.81 83 ASN A N 1
ATOM 672 C CA . ASN A 1 83 ? -8.617 11.701 6.150 1.00 89.81 83 ASN A CA 1
ATOM 673 C C . ASN A 1 83 ? -8.312 11.611 4.649 1.00 89.81 83 ASN A C 1
ATOM 675 O O . ASN A 1 83 ? -8.207 12.625 3.969 1.00 89.81 83 ASN A O 1
ATOM 679 N N . LEU A 1 84 ? -8.288 10.402 4.087 1.00 89.50 84 LEU A N 1
ATOM 680 C CA . LEU A 1 84 ? -8.125 10.212 2.645 1.00 89.50 84 LEU A CA 1
ATOM 681 C C . LEU A 1 84 ? -9.258 10.897 1.851 1.00 89.50 84 LEU A C 1
ATOM 683 O O . LEU A 1 84 ? -9.023 11.552 0.836 1.00 89.50 84 LEU A O 1
ATOM 687 N N . SER A 1 85 ? -10.492 10.821 2.361 1.00 89.12 85 SER A N 1
ATOM 688 C CA . SER A 1 85 ? -11.661 11.499 1.792 1.00 89.12 85 SER A CA 1
ATOM 689 C C . SER A 1 85 ? -11.582 13.026 1.894 1.00 89.12 85 SER A C 1
ATOM 691 O O . SER A 1 85 ? -11.998 13.719 0.962 1.00 89.12 85 SER A O 1
ATOM 693 N N . SER A 1 86 ? -11.052 13.583 2.991 1.00 88.44 86 SER A N 1
ATOM 694 C CA . SER A 1 86 ? -10.856 15.035 3.104 1.00 88.44 86 SER A CA 1
ATOM 695 C C . SER A 1 86 ? -9.791 15.529 2.124 1.00 88.44 86 SER A C 1
ATOM 697 O O . SER A 1 86 ? -9.999 16.553 1.470 1.00 88.44 86 SER A O 1
ATOM 699 N N . TRP A 1 87 ? -8.731 14.744 1.918 1.00 88.81 87 TRP A N 1
ATOM 700 C CA . TRP A 1 87 ? -7.660 15.067 0.978 1.00 88.81 87 TRP A CA 1
ATOM 701 C C . TRP A 1 87 ? -8.087 15.041 -0.487 1.00 88.81 87 TRP A C 1
ATOM 703 O O . TRP A 1 87 ? -7.416 15.665 -1.302 1.00 88.81 87 TRP A O 1
ATOM 713 N N . LYS A 1 88 ? -9.217 14.412 -0.841 1.00 85.44 88 LYS A N 1
ATOM 714 C CA . LYS A 1 88 ? -9.755 14.398 -2.216 1.00 85.44 88 LYS A CA 1
ATOM 715 C C . LYS A 1 88 ? -9.912 15.803 -2.812 1.00 85.44 88 LYS A C 1
ATOM 717 O O . LYS A 1 88 ? -9.777 15.967 -4.019 1.00 85.44 88 LYS A O 1
ATOM 722 N N . LYS A 1 89 ? -10.168 16.817 -1.976 1.00 82.94 89 LYS A N 1
ATOM 723 C CA . LYS A 1 89 ? -10.283 18.229 -2.393 1.00 82.94 89 LYS A CA 1
ATOM 724 C C . LYS A 1 89 ? -8.936 18.936 -2.574 1.00 82.94 89 LYS A C 1
ATOM 726 O O . LYS A 1 89 ? -8.891 19.995 -3.183 1.00 82.94 89 LYS A O 1
ATOM 731 N N . GLU A 1 90 ? -7.871 18.376 -2.016 1.00 84.12 90 GLU A N 1
ATOM 732 C CA . GLU A 1 90 ? -6.521 18.946 -2.014 1.00 84.12 90 GLU A CA 1
ATOM 733 C C . GLU A 1 90 ? -5.622 18.332 -3.096 1.00 84.12 90 GLU A C 1
ATOM 735 O O . GLU A 1 90 ? -4.501 18.798 -3.289 1.00 84.12 90 GLU A O 1
ATOM 740 N N . VAL A 1 91 ? -6.090 17.285 -3.789 1.00 81.69 91 VAL A N 1
ATOM 741 C CA . VAL A 1 91 ? -5.351 16.656 -4.891 1.00 81.69 91 VAL A CA 1
ATOM 742 C C . VAL A 1 91 ? -5.206 17.667 -6.038 1.00 81.69 91 VAL A C 1
ATOM 744 O O . VAL A 1 91 ? -6.226 18.143 -6.547 1.00 81.69 91 VAL A O 1
ATOM 747 N N . PRO A 1 92 ? -3.975 17.976 -6.489 1.00 77.88 92 PRO A N 1
ATOM 748 C CA . PRO A 1 92 ? -3.753 18.867 -7.622 1.00 77.88 92 PRO A CA 1
ATOM 749 C C . PRO A 1 92 ? -4.466 18.364 -8.881 1.00 77.88 92 PRO A C 1
ATOM 751 O O . PRO A 1 92 ? -4.323 17.208 -9.289 1.00 77.88 92 PRO A O 1
ATOM 754 N N . THR A 1 93 ? -5.223 19.236 -9.544 1.00 69.50 93 THR A N 1
ATOM 755 C CA . THR A 1 93 ? -5.960 18.892 -10.771 1.00 69.50 93 THR A CA 1
ATOM 756 C C . THR A 1 93 ? -5.051 18.466 -11.931 1.00 69.50 93 THR A C 1
ATOM 758 O O . THR A 1 93 ? -5.471 17.747 -12.836 1.00 69.50 93 THR A O 1
ATOM 761 N N . GLU A 1 94 ? -3.781 18.857 -11.907 1.00 67.19 94 GLU A N 1
ATOM 762 C CA . GLU A 1 94 ? -2.739 18.490 -12.865 1.00 67.19 94 GLU A CA 1
ATOM 763 C C . GLU A 1 94 ? -2.400 16.995 -12.801 1.00 67.19 94 GLU A C 1
ATOM 765 O O . GLU A 1 94 ? -2.125 16.380 -13.836 1.00 67.19 94 GLU A O 1
ATOM 770 N N . MET A 1 95 ? -2.485 16.399 -11.607 1.00 67.62 95 MET A N 1
ATOM 771 C CA . MET A 1 95 ? -2.278 14.966 -11.383 1.00 67.62 95 MET A CA 1
ATOM 772 C C . MET A 1 95 ? -3.453 14.133 -11.894 1.00 67.62 95 MET A C 1
ATOM 774 O O . MET A 1 95 ? -3.262 13.051 -12.447 1.00 67.62 95 MET A O 1
ATOM 778 N N . LEU A 1 96 ? -4.674 14.660 -11.776 1.00 63.91 96 LEU A N 1
ATOM 779 C CA . LEU A 1 96 ? -5.878 14.019 -12.313 1.00 63.91 96 LEU A CA 1
ATOM 780 C C . LEU A 1 96 ? -5.868 13.967 -13.849 1.00 63.91 96 LEU A C 1
ATOM 782 O O . LEU A 1 96 ? -6.458 13.066 -14.437 1.00 63.91 96 LEU A O 1
ATOM 786 N N . ASN A 1 97 ? -5.154 14.899 -14.487 1.00 62.06 97 ASN A N 1
ATOM 787 C CA . ASN A 1 97 ? -5.016 15.004 -15.939 1.00 62.06 97 ASN A CA 1
ATOM 788 C C . ASN A 1 97 ? -3.772 14.285 -16.504 1.00 62.06 97 ASN A C 1
ATOM 790 O O . ASN A 1 97 ? -3.421 14.518 -17.661 1.00 62.06 97 ASN A O 1
ATOM 794 N N . CYS A 1 98 ? -3.086 13.453 -15.707 1.00 57.81 98 CYS A N 1
ATOM 795 C CA . CYS A 1 98 ? -1.897 12.683 -16.111 1.00 57.81 98 CYS A CA 1
ATOM 796 C C . CYS A 1 98 ? -0.741 13.530 -16.687 1.00 57.81 98 CYS A C 1
ATOM 798 O O . CYS A 1 98 ? 0.054 13.035 -17.483 1.00 57.81 98 CYS A O 1
ATOM 800 N N . LYS A 1 99 ? -0.636 14.811 -16.307 1.00 57.97 99 LYS A N 1
ATOM 801 C CA . LYS A 1 99 ? 0.454 15.705 -16.750 1.00 57.97 99 LYS A CA 1
ATOM 802 C C . LYS A 1 99 ? 1.694 15.635 -15.857 1.00 57.97 99 LYS A C 1
ATOM 804 O O . LYS A 1 99 ? 2.717 16.227 -16.187 1.00 57.97 99 LYS A O 1
ATOM 809 N N . VAL A 1 100 ? 1.581 14.950 -14.726 1.00 63.12 100 VAL A N 1
ATOM 810 C CA . VAL A 1 100 ? 2.618 14.797 -13.707 1.00 63.12 100 VAL A CA 1
ATOM 811 C C . VAL A 1 100 ? 2.962 13.312 -13.624 1.00 63.12 100 VAL A C 1
ATOM 813 O O . VAL A 1 100 ? 2.066 12.476 -13.710 1.00 63.12 100 VAL A O 1
ATOM 816 N N . GLU A 1 101 ? 4.247 12.987 -13.472 1.00 67.75 101 GLU A N 1
ATOM 817 C CA . GLU A 1 101 ? 4.727 11.598 -13.347 1.00 67.75 101 GLU A CA 1
ATOM 818 C C . GLU A 1 101 ? 4.247 10.910 -12.057 1.00 67.75 101 GLU A C 1
ATOM 820 O O . GLU A 1 101 ? 4.301 9.690 -11.951 1.00 67.75 101 GLU A O 1
ATOM 825 N N . GLU A 1 102 ? 3.768 11.686 -11.085 1.00 74.00 102 GLU A N 1
ATOM 826 C CA . GLU A 1 102 ? 3.324 11.204 -9.784 1.00 74.00 102 GLU A CA 1
ATOM 827 C C . GLU A 1 102 ? 1.882 10.692 -9.830 1.00 74.00 102 GLU A C 1
ATOM 829 O O . GLU A 1 102 ? 0.955 11.392 -10.249 1.00 74.00 102 GLU A O 1
ATOM 834 N N . THR A 1 103 ? 1.680 9.468 -9.352 1.00 82.00 103 THR A N 1
ATOM 835 C CA . THR A 1 103 ? 0.345 8.875 -9.261 1.00 82.00 103 THR A CA 1
ATOM 836 C C . THR A 1 103 ? -0.434 9.423 -8.052 1.00 82.00 103 THR A C 1
ATOM 838 O O . THR A 1 103 ? 0.157 9.786 -7.033 1.00 82.00 103 THR A O 1
ATOM 841 N N . PRO A 1 104 ? -1.781 9.457 -8.093 1.00 83.38 104 PRO A N 1
ATOM 842 C CA . PRO A 1 104 ? -2.596 9.880 -6.945 1.00 83.38 104 PRO A CA 1
ATOM 843 C C . PRO A 1 104 ? -2.359 9.056 -5.671 1.00 83.38 104 PRO A C 1
ATOM 845 O O . PRO A 1 104 ? -2.448 9.594 -4.569 1.00 83.38 104 PRO A O 1
ATOM 848 N N . MET A 1 105 ? -2.013 7.772 -5.822 1.00 87.38 105 MET A N 1
ATOM 849 C CA . MET A 1 105 ? -1.579 6.906 -4.724 1.00 87.38 105 MET A CA 1
ATOM 850 C C . MET A 1 105 ? -0.259 7.395 -4.115 1.00 87.38 105 MET A C 1
ATOM 852 O O . MET A 1 105 ? -0.176 7.584 -2.903 1.00 87.38 105 MET A O 1
ATOM 856 N N . GLU A 1 106 ? 0.767 7.626 -4.940 1.00 87.75 106 GLU A N 1
ATOM 857 C CA . GLU A 1 106 ? 2.072 8.112 -4.475 1.00 87.75 106 GLU A CA 1
ATOM 858 C C . GLU A 1 106 ? 1.947 9.451 -3.748 1.00 87.75 106 GLU A C 1
ATOM 860 O O . GLU A 1 106 ? 2.560 9.631 -2.698 1.00 87.75 106 GLU A O 1
ATOM 865 N N . TRP A 1 107 ? 1.107 10.362 -4.242 1.00 89.12 107 TRP A N 1
ATOM 866 C CA . TRP A 1 107 ? 0.850 11.634 -3.567 1.00 89.12 107 TRP A CA 1
ATOM 867 C C . TRP A 1 107 ? 0.196 11.447 -2.198 1.00 89.12 107 TRP A C 1
ATOM 869 O O . TRP A 1 107 ? 0.620 12.073 -1.226 1.00 89.12 107 TRP A O 1
ATOM 879 N N . ALA A 1 108 ? -0.799 10.559 -2.093 1.00 89.56 108 ALA A N 1
ATOM 880 C CA . ALA A 1 108 ? -1.466 10.260 -0.827 1.00 89.56 108 ALA A CA 1
ATOM 881 C C . ALA A 1 108 ? -0.477 9.710 0.211 1.00 89.56 108 ALA A C 1
ATOM 883 O O . ALA A 1 108 ? -0.451 10.153 1.362 1.00 89.56 108 ALA A O 1
ATOM 884 N N . LEU A 1 109 ? 0.375 8.779 -0.221 1.00 90.50 109 LEU A N 1
ATOM 885 C CA . LEU A 1 109 ? 1.405 8.163 0.608 1.00 90.50 109 LEU A CA 1
ATOM 886 C C . LEU A 1 109 ? 2.488 9.172 1.002 1.00 90.50 109 LEU A C 1
ATOM 888 O O . LEU A 1 109 ? 2.845 9.259 2.175 1.00 90.50 109 LEU A O 1
ATOM 892 N N . LYS A 1 110 ? 2.968 10.007 0.073 1.00 90.06 110 LYS A N 1
ATOM 893 C CA . LYS A 1 110 ? 3.916 11.083 0.400 1.00 90.06 110 LYS A CA 1
ATOM 894 C C . LYS A 1 110 ? 3.320 12.081 1.374 1.00 90.06 110 LYS A C 1
ATOM 896 O O . LYS A 1 110 ? 4.008 12.487 2.303 1.00 90.06 110 LYS A O 1
ATOM 901 N N . LYS A 1 111 ? 2.051 12.453 1.213 1.00 90.00 111 LYS A N 1
ATOM 902 C CA . LYS A 1 111 ? 1.369 13.353 2.144 1.00 90.00 111 LYS A CA 1
ATOM 903 C C . LYS A 1 111 ? 1.291 12.754 3.548 1.00 90.00 111 LYS A C 1
ATOM 905 O O . LYS A 1 111 ? 1.622 13.443 4.511 1.00 90.00 111 LYS A O 1
ATOM 910 N N . LEU A 1 112 ? 0.948 11.469 3.660 1.00 90.44 112 LEU A N 1
ATOM 911 C CA . LEU A 1 112 ? 0.986 10.737 4.929 1.00 90.44 112 LEU A CA 1
ATOM 912 C C . LEU A 1 112 ? 2.387 10.778 5.566 1.00 90.44 112 LEU A C 1
ATOM 914 O O . LEU A 1 112 ? 2.506 11.041 6.762 1.00 90.44 112 LEU A O 1
ATOM 918 N N . LEU A 1 113 ? 3.448 10.596 4.772 1.00 90.12 113 LEU A N 1
ATOM 919 C CA . LEU A 1 113 ? 4.833 10.647 5.253 1.00 90.12 113 LEU A CA 1
ATOM 920 C C . LEU A 1 113 ? 5.318 12.066 5.598 1.00 90.12 113 LEU A C 1
ATOM 922 O O . LEU A 1 113 ? 6.072 12.234 6.553 1.00 90.12 113 LEU A O 1
ATOM 926 N N . ILE A 1 114 ? 4.868 13.100 4.886 1.00 91.31 114 ILE A N 1
ATOM 927 C CA . ILE A 1 114 ? 5.144 14.506 5.233 1.00 91.31 114 ILE A CA 1
ATOM 928 C C . ILE A 1 114 ? 4.502 14.841 6.583 1.00 91.31 114 ILE A C 1
ATOM 930 O O . ILE A 1 114 ? 5.116 15.485 7.430 1.00 91.31 114 ILE A O 1
ATOM 934 N N . MET A 1 115 ? 3.282 14.353 6.811 1.00 87.75 115 MET A N 1
ATOM 935 C CA . MET A 1 115 ? 2.538 14.544 8.057 1.00 87.75 115 MET A CA 1
ATOM 936 C C . MET A 1 115 ? 2.910 13.528 9.149 1.00 87.75 115 MET A C 1
ATOM 938 O O . MET A 1 115 ? 2.253 13.492 10.195 1.00 87.75 115 MET A O 1
ATOM 942 N N . LYS A 1 116 ? 3.963 12.724 8.943 1.00 87.75 116 LYS A N 1
ATOM 943 C CA . LYS A 1 116 ? 4.341 11.592 9.802 1.00 87.75 116 LYS A CA 1
ATOM 944 C C . LYS A 1 116 ? 4.410 11.952 11.280 1.00 87.75 116 LYS A C 1
ATOM 946 O O . LYS A 1 116 ? 3.896 11.199 12.094 1.00 87.75 116 LYS A O 1
ATOM 951 N N . THR A 1 117 ? 5.000 13.091 11.640 1.00 86.50 117 THR A N 1
ATOM 952 C CA . THR A 1 117 ? 5.136 13.513 13.048 1.00 86.50 117 THR A CA 1
ATOM 953 C C . THR A 1 117 ? 3.793 13.630 13.766 1.00 86.50 117 THR A C 1
ATOM 955 O O . THR A 1 117 ? 3.693 13.276 14.933 1.00 86.50 117 THR A O 1
ATOM 958 N N . SER A 1 118 ? 2.752 14.077 13.063 1.00 87.62 118 SER A N 1
ATOM 959 C CA . SER A 1 118 ? 1.391 14.159 13.603 1.00 87.62 118 SER A CA 1
ATOM 960 C C . SER A 1 118 ? 0.619 12.845 13.475 1.00 87.62 118 SER A C 1
ATOM 962 O O . SER A 1 118 ? -0.139 12.488 14.370 1.00 87.62 118 SER A O 1
ATOM 964 N N . MET A 1 119 ? 0.818 12.109 12.379 1.00 84.81 119 MET A N 1
ATOM 965 C CA . MET A 1 119 ? 0.022 10.928 12.036 1.00 84.81 119 MET A CA 1
ATOM 966 C C . MET A 1 119 ? 0.510 9.646 12.709 1.00 84.81 119 MET A C 1
ATOM 968 O O . MET A 1 119 ? -0.299 8.758 12.939 1.00 84.81 119 MET A O 1
ATOM 972 N N . ILE A 1 120 ? 1.789 9.547 13.081 1.00 89.62 120 ILE A N 1
ATOM 973 C CA . ILE A 1 120 ? 2.365 8.326 13.666 1.00 89.62 120 ILE A CA 1
ATOM 974 C C . ILE A 1 120 ? 1.738 7.937 15.009 1.00 89.62 120 ILE A C 1
ATOM 976 O O . ILE A 1 120 ? 1.734 6.766 15.358 1.00 89.62 120 ILE A O 1
ATOM 980 N N . HIS A 1 121 ? 1.194 8.902 15.753 1.00 88.50 121 HIS A N 1
ATOM 981 C CA . HIS A 1 121 ? 0.516 8.637 17.024 1.00 88.50 121 HIS A CA 1
ATOM 982 C C . HIS A 1 121 ? -0.897 8.072 16.846 1.00 88.50 121 HIS A C 1
ATOM 984 O O . HIS A 1 121 ? -1.393 7.398 17.741 1.00 88.50 121 HIS A O 1
ATOM 990 N N . PHE A 1 122 ? -1.539 8.355 15.710 1.00 88.38 122 PHE A N 1
ATOM 991 C CA . PHE A 1 122 ? -2.903 7.908 15.412 1.00 88.38 122 PHE A CA 1
ATOM 992 C C . PHE A 1 122 ? -2.933 6.702 14.473 1.00 88.38 122 PHE A C 1
ATOM 994 O O . PHE A 1 122 ? -3.870 5.915 14.530 1.00 88.38 122 PHE A O 1
ATOM 1001 N N . PHE A 1 123 ? -1.927 6.585 13.602 1.00 92.62 123 PHE A N 1
ATOM 1002 C CA . PHE A 1 123 ? -1.844 5.590 12.536 1.00 92.62 123 PHE A CA 1
ATOM 1003 C C . PHE A 1 123 ? -0.436 4.960 12.424 1.00 92.62 123 PHE A C 1
ATOM 1005 O O . PHE A 1 123 ? 0.185 5.030 11.353 1.00 92.62 123 PHE A O 1
ATOM 1012 N N . PRO A 1 124 ? 0.145 4.422 13.515 1.00 92.75 124 PRO A N 1
ATOM 1013 C CA . PRO A 1 124 ? 1.502 3.874 13.494 1.00 92.75 124 PRO A CA 1
ATOM 1014 C C . PRO A 1 124 ? 1.691 2.747 12.465 1.00 92.75 124 PRO A C 1
ATOM 1016 O O . PRO A 1 124 ? 2.729 2.714 11.791 1.00 92.75 124 PRO A O 1
ATOM 1019 N N . HIS A 1 125 ? 0.706 1.858 12.290 1.00 93.94 125 HIS A N 1
ATOM 1020 C CA . HIS A 1 125 ? 0.807 0.726 11.364 1.00 93.94 125 HIS A CA 1
ATOM 1021 C C . HIS A 1 125 ? 0.735 1.188 9.907 1.00 93.94 125 HIS A C 1
ATOM 1023 O O . HIS A 1 125 ? 1.577 0.801 9.090 1.00 93.94 125 HIS A O 1
ATOM 1029 N N . LEU A 1 126 ? -0.206 2.080 9.582 1.00 93.06 126 LEU A N 1
ATOM 1030 C CA . LEU A 1 126 ? -0.332 2.630 8.227 1.00 93.06 126 LEU A CA 1
ATOM 1031 C C . LEU A 1 126 ? 0.892 3.449 7.810 1.00 93.06 126 LEU A C 1
ATOM 1033 O O . LEU A 1 126 ? 1.341 3.334 6.670 1.00 93.06 126 LEU A O 1
ATOM 1037 N N . VAL A 1 127 ? 1.468 4.241 8.721 1.00 93.44 127 VAL A N 1
ATOM 1038 C CA . VAL A 1 127 ? 2.702 4.994 8.448 1.00 93.44 127 VAL A CA 1
ATOM 1039 C C . VAL A 1 127 ? 3.850 4.039 8.123 1.00 93.44 127 VAL A C 1
ATOM 1041 O O . VAL A 1 127 ? 4.555 4.253 7.139 1.00 93.44 127 VAL A O 1
ATOM 1044 N N . LYS A 1 128 ? 4.015 2.956 8.890 1.00 92.38 128 LYS A N 1
ATOM 1045 C CA . LYS A 1 128 ? 5.053 1.948 8.636 1.00 92.38 128 LYS A CA 1
ATOM 1046 C C . LYS A 1 128 ? 4.877 1.283 7.268 1.00 92.38 128 LYS A C 1
ATOM 1048 O O . LYS A 1 128 ? 5.843 1.133 6.524 1.00 92.38 128 LYS A O 1
ATOM 1053 N N . VAL A 1 129 ? 3.648 0.918 6.911 1.00 92.56 129 VAL A N 1
ATOM 1054 C CA . VAL A 1 129 ? 3.330 0.321 5.603 1.00 92.56 129 VAL A CA 1
ATOM 1055 C C . VAL A 1 129 ? 3.583 1.312 4.459 1.00 92.56 129 VAL A C 1
ATOM 1057 O O . VAL A 1 129 ? 4.132 0.926 3.426 1.00 92.56 129 VAL A O 1
ATOM 1060 N N . ALA A 1 130 ? 3.281 2.598 4.661 1.00 91.44 130 ALA A N 1
ATOM 1061 C CA . ALA A 1 130 ? 3.587 3.659 3.704 1.00 91.44 130 ALA A CA 1
ATOM 1062 C C . ALA A 1 130 ? 5.101 3.865 3.504 1.00 91.44 130 ALA A C 1
ATOM 1064 O O . ALA A 1 130 ? 5.555 4.093 2.385 1.00 91.44 130 ALA A O 1
ATOM 1065 N N . GLU A 1 131 ? 5.914 3.740 4.555 1.00 91.00 131 GLU A N 1
ATOM 1066 C CA . GLU A 1 131 ? 7.377 3.773 4.418 1.00 91.00 131 GLU A CA 1
ATOM 1067 C C . GLU A 1 131 ? 7.903 2.585 3.615 1.00 91.00 131 GLU A C 1
ATOM 1069 O O . GLU A 1 131 ? 8.776 2.742 2.758 1.00 91.00 131 GLU A O 1
ATOM 1074 N N . ILE A 1 132 ? 7.354 1.395 3.865 1.00 89.62 132 ILE A N 1
ATOM 1075 C CA . ILE A 1 132 ? 7.750 0.183 3.151 1.00 89.62 132 ILE A CA 1
ATOM 1076 C C . ILE A 1 132 ? 7.445 0.332 1.662 1.00 89.62 132 ILE A C 1
ATOM 1078 O O . ILE A 1 132 ? 8.352 0.188 0.848 1.00 89.62 132 ILE A O 1
ATOM 1082 N N . ILE A 1 133 ? 6.211 0.679 1.283 1.00 88.38 133 ILE A N 1
ATOM 1083 C CA . ILE A 1 133 ? 5.854 0.776 -0.140 1.00 88.38 133 ILE A CA 1
ATOM 1084 C C . ILE A 1 133 ? 6.666 1.856 -0.867 1.00 88.38 133 ILE A C 1
ATOM 1086 O O . ILE A 1 133 ? 7.129 1.625 -1.980 1.00 88.38 133 ILE A O 1
ATOM 1090 N N . MET A 1 134 ? 6.928 2.998 -0.222 1.00 86.19 134 MET A N 1
ATOM 1091 C CA . MET A 1 134 ? 7.704 4.089 -0.823 1.00 86.19 134 MET A CA 1
ATOM 1092 C C . MET A 1 134 ? 9.198 3.766 -0.957 1.00 86.19 134 MET A C 1
ATOM 1094 O O . MET A 1 134 ? 9.906 4.440 -1.705 1.00 86.19 134 MET A O 1
ATOM 1098 N N . THR A 1 135 ? 9.691 2.747 -0.249 1.00 85.19 135 THR A N 1
ATOM 1099 C CA . THR A 1 135 ? 11.077 2.265 -0.356 1.00 85.19 135 THR A CA 1
ATOM 1100 C C . THR A 1 135 ? 11.220 1.034 -1.247 1.00 85.19 135 THR A C 1
ATOM 1102 O O . THR A 1 135 ? 12.351 0.653 -1.562 1.00 85.19 135 THR A O 1
ATOM 1105 N N . LEU A 1 136 ? 10.115 0.427 -1.702 1.00 78.31 136 LEU A N 1
ATOM 1106 C CA . LEU A 1 136 ? 10.168 -0.715 -2.610 1.00 78.31 136 LEU A CA 1
ATOM 1107 C C . LEU A 1 136 ? 10.789 -0.290 -3.952 1.00 78.31 136 LEU A C 1
ATOM 1109 O O . LEU A 1 136 ? 10.254 0.583 -4.640 1.00 78.31 136 LEU A O 1
ATOM 1113 N N . PRO A 1 137 ? 11.907 -0.907 -4.376 1.00 63.97 137 PRO A N 1
ATOM 1114 C CA . PRO A 1 137 ? 12.461 -0.637 -5.688 1.00 63.97 137 PRO A CA 1
ATOM 1115 C C . PRO A 1 137 ? 11.520 -1.219 -6.745 1.00 63.97 137 PRO A C 1
ATOM 1117 O O . PRO A 1 137 ? 11.499 -2.423 -6.982 1.00 63.97 137 PRO A O 1
ATOM 1120 N N . VAL A 1 138 ? 10.775 -0.353 -7.430 1.00 60.84 138 VAL A N 1
ATOM 1121 C CA . VAL A 1 138 ? 9.876 -0.740 -8.535 1.00 60.84 138 VAL A CA 1
ATOM 1122 C C . VAL A 1 138 ? 10.669 -1.245 -9.763 1.00 60.84 138 VAL A C 1
ATOM 1124 O O . VAL A 1 138 ? 10.100 -1.778 -10.711 1.00 60.84 138 VAL A O 1
ATOM 1127 N N . SER A 1 139 ? 12.008 -1.129 -9.761 1.00 51.81 139 SER A N 1
ATOM 1128 C CA . SER A 1 139 ? 12.872 -1.622 -10.838 1.00 51.81 139 SER A CA 1
ATOM 1129 C C . SER A 1 139 ? 14.147 -2.316 -10.347 1.00 51.81 139 SER A C 1
ATOM 1131 O O . SER A 1 139 ? 14.998 -1.732 -9.675 1.00 51.81 139 SER A O 1
ATOM 1133 N N . ASN A 1 140 ? 14.335 -3.545 -10.826 1.00 55.53 140 ASN A N 1
ATOM 1134 C CA . ASN A 1 140 ? 15.498 -4.417 -10.612 1.00 55.53 140 ASN A CA 1
ATOM 1135 C C . ASN A 1 140 ? 16.797 -3.854 -11.228 1.00 55.53 140 ASN A C 1
ATOM 1137 O O . ASN A 1 140 ? 17.890 -4.368 -10.991 1.00 55.53 140 ASN A O 1
ATOM 1141 N N . ALA A 1 141 ? 16.700 -2.799 -12.044 1.00 57.34 141 ALA A N 1
ATOM 1142 C CA . ALA A 1 141 ? 17.812 -2.311 -12.852 1.00 57.34 141 ALA A CA 1
ATOM 1143 C C . ALA A 1 141 ? 18.929 -1.649 -12.028 1.00 57.34 141 ALA A C 1
ATOM 1145 O O . ALA A 1 141 ? 20.057 -1.546 -12.505 1.00 57.34 141 ALA A O 1
ATOM 1146 N N . TRP A 1 142 ? 18.649 -1.178 -10.812 1.00 52.72 142 TRP A N 1
ATOM 1147 C CA . TRP A 1 142 ? 19.642 -0.470 -9.998 1.00 52.72 142 TRP A CA 1
ATOM 1148 C C . TRP A 1 142 ? 20.695 -1.401 -9.374 1.00 52.72 142 TRP A C 1
ATOM 1150 O O . TRP A 1 142 ? 21.887 -1.177 -9.622 1.00 52.72 142 TRP A O 1
ATOM 1160 N N . PRO A 1 143 ? 20.314 -2.482 -8.662 1.00 58.12 143 PRO A N 1
ATOM 1161 C CA . PRO A 1 143 ? 21.273 -3.480 -8.187 1.00 58.12 143 PRO A CA 1
ATOM 1162 C C . PRO A 1 143 ? 22.057 -4.136 -9.334 1.00 58.12 143 PRO A C 1
ATOM 1164 O O . PRO A 1 143 ? 23.275 -4.285 -9.249 1.00 58.12 143 PRO A O 1
ATOM 1167 N N . GLU A 1 144 ? 21.389 -4.461 -10.446 1.00 57.75 144 GLU A N 1
ATOM 1168 C CA . GLU A 1 144 ? 22.008 -5.153 -11.587 1.00 57.75 144 GLU A CA 1
ATOM 1169 C C . GLU A 1 144 ? 23.031 -4.281 -12.336 1.00 57.75 144 GLU A C 1
ATOM 1171 O O . GLU A 1 144 ? 24.112 -4.756 -12.712 1.00 57.75 144 GLU A O 1
ATOM 1176 N N . ARG A 1 145 ? 22.748 -2.980 -12.509 1.00 65.81 145 ARG A N 1
ATOM 1177 C CA . ARG A 1 145 ? 23.715 -2.017 -13.069 1.00 65.81 145 ARG A CA 1
ATOM 1178 C C . ARG A 1 145 ? 24.898 -1.804 -12.126 1.00 65.81 145 ARG A C 1
ATOM 1180 O O . ARG A 1 145 ? 26.033 -1.698 -12.595 1.00 65.81 145 ARG A O 1
ATOM 1187 N N . GLY A 1 146 ? 24.657 -1.785 -10.814 1.00 61.44 146 GLY A N 1
ATOM 1188 C CA . GLY A 1 146 ? 25.710 -1.724 -9.796 1.00 61.44 146 GLY A CA 1
ATOM 1189 C C . GLY A 1 146 ? 26.642 -2.938 -9.853 1.00 61.44 146 GLY A C 1
ATOM 1190 O O . GLY A 1 146 ? 27.858 -2.785 -9.986 1.00 61.44 146 GLY A O 1
ATOM 1191 N N . PHE A 1 147 ? 26.076 -4.144 -9.863 1.00 55.00 147 PHE A N 1
ATOM 1192 C CA . PHE A 1 147 ? 26.825 -5.400 -9.930 1.00 55.00 147 PHE A CA 1
ATOM 1193 C C . PHE A 1 147 ? 27.613 -5.557 -11.235 1.00 55.00 147 PHE A C 1
ATOM 1195 O O . PHE A 1 147 ? 28.779 -5.956 -11.227 1.00 55.00 147 PHE A O 1
ATOM 1202 N N . SER A 1 148 ? 27.025 -5.156 -12.364 1.00 64.69 148 SER A N 1
ATOM 1203 C CA . SER A 1 148 ? 27.709 -5.163 -13.662 1.00 64.69 148 SER A CA 1
ATOM 1204 C C . SER A 1 148 ? 28.960 -4.277 -13.660 1.00 64.69 148 SER A C 1
ATOM 1206 O O . SER A 1 148 ? 30.001 -4.671 -14.191 1.00 64.69 148 SER A O 1
ATOM 1208 N N . ARG A 1 149 ? 28.900 -3.102 -13.015 1.00 57.72 149 ARG A N 1
ATOM 1209 C CA . ARG A 1 149 ? 30.063 -2.210 -12.861 1.00 57.72 149 ARG A CA 1
ATOM 1210 C C . ARG A 1 149 ? 31.128 -2.803 -11.938 1.00 57.72 149 ARG A C 1
ATOM 1212 O O . ARG A 1 149 ? 32.307 -2.726 -12.281 1.00 57.72 149 ARG A O 1
ATOM 1219 N N . MET A 1 150 ? 30.731 -3.441 -10.835 1.00 65.25 150 MET A N 1
ATOM 1220 C CA . MET A 1 150 ? 31.668 -4.115 -9.925 1.00 65.25 150 MET A CA 1
ATOM 1221 C C . MET A 1 150 ? 32.414 -5.264 -10.615 1.00 65.25 150 MET A C 1
ATOM 1223 O O . MET A 1 150 ? 33.643 -5.325 -10.564 1.00 65.25 150 MET A O 1
ATOM 1227 N N . LYS A 1 151 ? 31.701 -6.108 -11.368 1.00 72.69 151 LYS A N 1
ATOM 1228 C CA . LYS A 1 151 ? 32.289 -7.224 -12.126 1.00 72.69 151 LYS A CA 1
ATOM 1229 C C . LYS A 1 151 ? 33.288 -6.757 -13.190 1.00 72.69 151 LYS A C 1
ATOM 1231 O O . LYS A 1 151 ? 34.282 -7.431 -13.463 1.00 72.69 151 LYS A O 1
ATOM 1236 N N . LEU A 1 152 ? 33.050 -5.591 -13.797 1.00 67.31 152 LEU A N 1
ATOM 1237 C CA . LEU A 1 152 ? 33.995 -4.965 -14.728 1.00 67.31 152 LEU A CA 1
ATOM 1238 C C . LEU A 1 152 ? 35.246 -4.441 -14.011 1.00 67.31 152 LEU A C 1
ATOM 1240 O O . LEU A 1 152 ? 36.356 -4.647 -14.510 1.00 67.31 152 LEU A O 1
ATOM 1244 N N . SER A 1 153 ? 35.095 -3.804 -12.844 1.00 68.62 153 SER A N 1
ATOM 1245 C CA . SER A 1 153 ? 36.242 -3.349 -12.048 1.00 68.62 153 SER A CA 1
ATOM 1246 C C . SER A 1 153 ? 37.077 -4.507 -11.507 1.00 68.62 153 SER A C 1
ATOM 1248 O O . SER A 1 153 ? 38.302 -4.453 -11.587 1.00 68.62 153 SER A O 1
ATOM 1250 N N . GLU A 1 154 ? 36.438 -5.586 -11.058 1.00 67.44 154 GLU A N 1
ATOM 1251 C CA . GLU A 1 154 ? 37.100 -6.799 -10.582 1.00 67.44 154 GLU A CA 1
ATOM 1252 C C . GLU A 1 154 ? 37.881 -7.478 -11.713 1.00 67.44 154 GLU A C 1
ATOM 1254 O O . GLU A 1 154 ? 39.082 -7.713 -11.586 1.00 67.44 154 GLU A O 1
ATOM 1259 N N . ARG A 1 155 ? 37.254 -7.687 -12.883 1.00 70.38 155 ARG A N 1
ATOM 1260 C CA . ARG A 1 155 ? 37.955 -8.195 -14.077 1.00 70.38 155 ARG A CA 1
ATOM 1261 C C . ARG A 1 155 ? 39.148 -7.328 -14.459 1.00 70.38 155 ARG A C 1
ATOM 1263 O O . ARG A 1 155 ? 40.187 -7.860 -14.840 1.00 70.38 155 ARG A O 1
ATOM 1270 N N . SER A 1 156 ? 39.005 -6.006 -14.387 1.00 73.88 156 SER A N 1
ATOM 1271 C CA . SER A 1 156 ? 40.092 -5.068 -14.678 1.00 73.88 156 SER A CA 1
ATOM 1272 C C . SER A 1 156 ? 41.234 -5.204 -13.669 1.00 73.88 156 SER A C 1
ATOM 1274 O O . SER A 1 156 ? 42.397 -5.261 -14.066 1.00 73.88 156 SER A O 1
ATOM 1276 N N . TYR A 1 157 ? 40.916 -5.329 -12.380 1.00 72.94 157 TYR A N 1
ATOM 1277 C CA . TYR A 1 157 ? 41.896 -5.507 -11.313 1.00 72.94 157 TYR A CA 1
ATOM 1278 C C . TYR A 1 157 ? 42.637 -6.844 -11.431 1.00 72.94 157 TYR A C 1
ATOM 1280 O O . TYR A 1 157 ? 43.864 -6.857 -11.461 1.00 72.94 157 TYR A O 1
ATOM 1288 N N . VAL A 1 158 ? 41.918 -7.953 -11.624 1.00 76.56 158 VAL A N 1
ATOM 1289 C CA . VAL A 1 158 ? 42.507 -9.283 -11.857 1.00 76.56 158 VAL A CA 1
ATOM 1290 C C . VAL A 1 158 ? 43.417 -9.268 -13.084 1.00 76.56 158 VAL A C 1
ATOM 1292 O O . VAL A 1 158 ? 44.534 -9.780 -13.035 1.00 76.56 158 VAL A O 1
ATOM 1295 N N . ARG A 1 159 ? 42.989 -8.626 -14.179 1.00 76.50 159 ARG A N 1
ATOM 1296 C CA . ARG A 1 159 ? 43.801 -8.511 -15.398 1.00 76.50 159 ARG A CA 1
ATOM 1297 C C . ARG A 1 159 ? 45.071 -7.697 -15.153 1.00 76.50 159 ARG A C 1
ATOM 1299 O O . ARG A 1 159 ? 46.132 -8.124 -15.596 1.00 76.50 159 ARG A O 1
ATOM 1306 N N . LYS A 1 160 ? 44.985 -6.581 -14.418 1.00 78.62 160 LYS A N 1
ATOM 1307 C CA . LYS A 1 160 ? 46.144 -5.761 -14.025 1.00 78.62 160 LYS A CA 1
ATOM 1308 C C . LYS A 1 160 ? 47.113 -6.548 -13.143 1.00 78.62 160 LYS A C 1
ATOM 1310 O O . LYS A 1 160 ? 48.294 -6.622 -13.469 1.00 78.62 160 LYS A O 1
ATOM 1315 N N . SER A 1 161 ? 46.622 -7.207 -12.097 1.00 73.50 161 SER A N 1
ATOM 1316 C CA . SER A 1 161 ? 47.431 -8.047 -11.206 1.00 73.50 161 SER A CA 1
ATOM 1317 C C . SER A 1 161 ? 48.106 -9.195 -11.957 1.00 73.50 161 SER A C 1
ATOM 1319 O O . SER A 1 161 ? 49.294 -9.447 -11.764 1.00 73.50 161 SER A O 1
ATOM 1321 N N . PHE A 1 162 ? 47.397 -9.834 -12.892 1.00 76.50 162 PHE A N 1
ATOM 1322 C CA . PHE A 1 162 ? 47.956 -10.878 -13.747 1.00 76.50 162 PHE A CA 1
ATOM 1323 C C . PHE A 1 162 ? 49.031 -10.340 -14.701 1.00 76.50 162 PHE A C 1
AT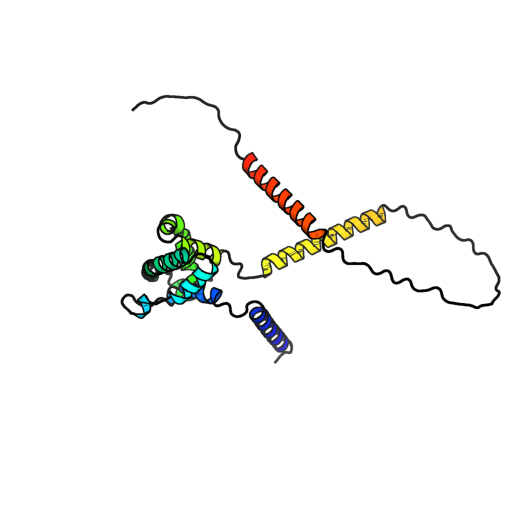OM 1325 O O . PHE A 1 162 ? 50.078 -10.965 -14.854 1.00 76.50 162 PHE A O 1
ATOM 1332 N N . THR A 1 163 ? 48.832 -9.164 -15.306 1.00 77.25 163 THR A N 1
ATOM 1333 C CA . THR A 1 163 ? 49.860 -8.534 -16.151 1.00 77.25 163 THR A CA 1
ATOM 1334 C C . THR A 1 163 ? 51.093 -8.123 -15.356 1.00 77.25 163 THR A C 1
ATOM 1336 O O . THR A 1 163 ? 52.210 -8.374 -15.807 1.00 77.25 163 THR A O 1
ATOM 1339 N N . THR A 1 164 ? 50.913 -7.577 -14.151 1.00 80.12 164 THR A N 1
ATOM 1340 C CA . THR A 1 164 ? 52.013 -7.230 -13.247 1.00 80.12 164 THR A CA 1
ATOM 1341 C C . THR A 1 164 ? 52.788 -8.483 -12.858 1.00 80.12 164 THR A C 1
ATOM 1343 O O . THR A 1 164 ? 54.007 -8.515 -13.001 1.00 80.12 164 THR A O 1
ATOM 1346 N N . TRP A 1 165 ? 52.097 -9.561 -12.484 1.00 78.25 165 TRP A N 1
ATOM 1347 C CA . TRP A 1 165 ? 52.722 -10.847 -12.178 1.00 78.25 165 TRP A CA 1
ATOM 1348 C C . TRP A 1 165 ? 53.464 -11.450 -13.379 1.00 78.25 165 TRP A C 1
ATOM 1350 O O . TRP A 1 165 ? 54.600 -11.899 -13.238 1.00 78.25 165 TRP A O 1
ATOM 1360 N N . LEU A 1 166 ? 52.880 -11.409 -14.582 1.00 76.19 166 LEU A N 1
ATOM 1361 C CA . LEU A 1 166 ? 53.547 -11.855 -15.810 1.00 76.19 166 LEU A CA 1
ATOM 1362 C C . LEU A 1 166 ? 54.799 -11.031 -16.134 1.00 76.19 166 LEU A C 1
ATOM 1364 O O . LEU A 1 166 ? 55.769 -11.585 -16.650 1.00 76.19 166 LEU A O 1
ATOM 1368 N N . SER A 1 167 ? 54.776 -9.727 -15.854 1.00 75.19 167 SER A N 1
ATOM 1369 C CA . SER A 1 167 ? 55.923 -8.834 -16.056 1.00 75.19 167 SER A CA 1
ATOM 1370 C C . SER A 1 167 ? 57.005 -8.995 -14.984 1.00 75.19 167 SER A C 1
ATOM 1372 O O . SER A 1 167 ? 58.185 -8.844 -15.285 1.00 75.19 167 SER A O 1
ATOM 1374 N N . ALA A 1 168 ? 56.614 -9.366 -13.761 1.00 76.94 168 ALA A N 1
ATOM 1375 C CA . ALA A 1 168 ? 57.510 -9.607 -12.634 1.00 76.94 168 ALA A CA 1
ATOM 1376 C C . ALA A 1 168 ? 58.173 -10.992 -12.681 1.00 76.94 168 ALA A C 1
ATOM 1378 O O . ALA A 1 168 ? 59.162 -11.231 -11.988 1.00 76.94 168 ALA A O 1
ATOM 1379 N N . LYS A 1 169 ? 57.662 -11.921 -13.500 1.00 73.00 169 LYS A N 1
ATOM 1380 C CA . LYS A 1 169 ? 58.318 -13.212 -13.706 1.00 73.00 169 LYS A CA 1
ATOM 1381 C C . LYS A 1 169 ? 59.632 -13.031 -14.471 1.00 73.00 169 LYS A C 1
ATOM 1383 O O . LYS A 1 169 ? 59.600 -12.601 -15.627 1.00 73.00 169 LYS A O 1
ATOM 1388 N N . PRO A 1 170 ? 60.782 -13.450 -13.911 1.00 68.62 170 PRO A N 1
ATOM 1389 C CA . PRO A 1 170 ? 62.024 -13.481 -14.662 1.00 68.62 170 PRO A CA 1
ATOM 1390 C C . PRO A 1 170 ? 61.883 -14.509 -15.786 1.00 68.62 170 PRO A C 1
ATOM 1392 O O . PRO A 1 170 ? 61.833 -15.720 -15.554 1.00 68.62 170 PRO A O 1
ATOM 1395 N N . ARG A 1 171 ? 61.793 -14.031 -17.030 1.00 67.19 171 ARG A N 1
ATOM 1396 C CA . ARG A 1 171 ? 61.810 -14.899 -18.208 1.00 67.19 171 ARG A CA 1
ATOM 1397 C C . ARG A 1 171 ? 63.208 -15.495 -18.330 1.00 67.19 171 ARG A C 1
ATOM 1399 O O . ARG A 1 171 ? 64.115 -14.861 -18.867 1.00 67.19 171 ARG A O 1
ATOM 1406 N N . ARG A 1 172 ? 63.397 -16.716 -17.823 1.00 66.25 172 ARG A N 1
ATOM 1407 C CA . ARG A 1 172 ? 64.599 -17.502 -18.120 1.00 66.25 172 ARG A CA 1
ATOM 1408 C C . ARG A 1 172 ? 64.628 -17.715 -19.632 1.00 66.25 172 ARG A C 1
ATOM 1410 O O . ARG A 1 172 ? 63.702 -18.302 -20.189 1.00 66.25 172 ARG A O 1
ATOM 1417 N N . LYS A 1 173 ? 65.654 -17.190 -20.306 1.00 63.94 173 LYS A N 1
ATOM 1418 C CA . LYS A 1 173 ? 65.879 -17.500 -21.721 1.00 63.94 173 LYS A CA 1
ATOM 1419 C C . LYS A 1 173 ? 66.119 -19.004 -21.807 1.00 63.94 173 LYS A C 1
ATOM 1421 O O . LYS A 1 173 ? 66.995 -19.514 -21.111 1.00 63.94 173 LYS A O 1
ATOM 1426 N N . LEU A 1 174 ? 65.319 -19.697 -22.617 1.00 60.75 174 LEU A N 1
ATOM 1427 C CA . LEU A 1 174 ? 65.556 -21.106 -22.914 1.00 60.75 174 LEU A CA 1
ATOM 1428 C C . LEU A 1 174 ? 67.000 -21.252 -23.425 1.00 60.75 174 LEU A C 1
ATOM 1430 O O . LEU A 1 174 ? 67.428 -20.423 -24.241 1.00 60.75 174 LEU A O 1
ATOM 1434 N N . PRO A 1 175 ? 67.766 -22.246 -22.943 1.00 55.56 175 PRO A N 1
ATOM 1435 C CA . PRO A 1 175 ? 69.085 -22.528 -23.487 1.00 55.56 175 PRO A CA 1
ATOM 1436 C C . PRO A 1 175 ? 68.962 -22.703 -25.000 1.00 55.56 175 PRO A C 1
ATOM 1438 O O . PRO A 1 175 ? 68.094 -23.439 -25.469 1.00 55.56 175 PRO A O 1
ATOM 1441 N N . LYS A 1 176 ? 69.799 -22.005 -25.775 1.00 52.09 176 LYS A N 1
ATOM 1442 C CA . LYS A 1 176 ? 69.861 -22.225 -27.222 1.00 52.09 176 LYS A CA 1
ATOM 1443 C C . LYS A 1 176 ? 70.357 -23.651 -27.447 1.00 52.09 176 LYS A C 1
ATOM 1445 O O . LYS A 1 176 ? 71.550 -23.914 -27.308 1.00 52.09 176 LYS A O 1
ATOM 1450 N N . VAL A 1 177 ? 69.439 -24.555 -27.765 1.00 49.31 177 VAL A N 1
ATOM 1451 C CA . VAL A 1 177 ? 69.769 -25.901 -28.228 1.00 49.31 177 VAL A CA 1
ATOM 1452 C C . VAL A 1 177 ? 70.554 -25.736 -29.529 1.00 49.31 177 VAL A C 1
ATOM 1454 O O . VAL A 1 177 ? 70.043 -25.175 -30.498 1.00 49.31 177 VAL A O 1
ATOM 1457 N N . LYS A 1 178 ? 71.827 -26.148 -29.533 1.00 45.12 178 LYS A N 1
ATOM 1458 C CA . LYS A 1 178 ? 72.578 -26.318 -30.782 1.00 45.12 178 LYS A CA 1
ATOM 1459 C C . LYS A 1 178 ? 71.983 -27.530 -31.505 1.00 45.12 178 LYS A C 1
ATOM 1461 O O . LYS A 1 178 ? 71.743 -28.534 -30.834 1.00 45.12 178 LYS A O 1
ATOM 1466 N N . PRO A 1 179 ? 71.739 -27.463 -32.822 1.00 40.47 179 PRO A N 1
ATOM 1467 C CA . PRO A 1 179 ? 71.197 -28.601 -33.543 1.00 40.47 179 PRO A CA 1
ATOM 1468 C C . PRO A 1 179 ? 72.249 -29.713 -33.544 1.00 40.47 179 PRO A C 1
ATOM 1470 O O . PRO A 1 179 ? 73.341 -29.543 -34.083 1.00 40.47 179 PRO A O 1
ATOM 1473 N N . VAL A 1 180 ? 71.931 -30.826 -32.888 1.00 39.56 180 VAL A N 1
ATOM 1474 C CA . VAL A 1 180 ? 72.645 -32.090 -33.062 1.00 39.56 180 VAL A CA 1
ATOM 1475 C C . VAL A 1 180 ? 72.057 -32.735 -34.313 1.00 39.56 180 VAL A C 1
ATOM 1477 O O . VAL A 1 180 ? 70.854 -32.980 -34.377 1.00 39.56 180 VAL A O 1
ATOM 1480 N N . LEU A 1 181 ? 72.902 -32.925 -35.325 1.00 41.81 181 LEU A N 1
ATOM 1481 C CA . LEU A 1 181 ? 72.585 -33.702 -36.518 1.00 41.81 181 LEU A CA 1
ATOM 1482 C C . LEU A 1 181 ? 72.577 -35.199 -36.183 1.00 41.81 181 LEU A C 1
ATOM 1484 O O . LEU A 1 181 ? 73.560 -35.688 -35.634 1.00 41.81 181 LEU A O 1
ATOM 1488 N N . GLU A 1 182 ? 71.516 -35.867 -36.658 1.00 39.19 182 GLU A N 1
ATOM 1489 C CA . GLU A 1 182 ? 71.421 -37.289 -37.052 1.00 39.19 182 GLU A CA 1
ATOM 1490 C C . GLU A 1 182 ? 71.541 -38.344 -35.923 1.00 39.19 182 GLU A C 1
ATOM 1492 O O . GLU A 1 182 ? 72.352 -38.217 -35.021 1.00 39.19 182 GLU A O 1
ATOM 1497 N N . LYS A 1 183 ? 70.786 -39.453 -35.876 1.00 31.86 183 LYS A N 1
ATOM 1498 C CA . LYS A 1 183 ? 70.080 -40.241 -36.904 1.00 31.86 183 LYS A CA 1
ATOM 1499 C C . LYS A 1 183 ? 69.071 -41.199 -36.228 1.00 31.86 183 LYS A C 1
ATOM 1501 O O . LYS A 1 183 ? 69.194 -41.499 -35.045 1.00 31.86 183 LYS A O 1
ATOM 1506 N N . GLU A 1 184 ? 68.109 -41.670 -37.014 1.00 36.88 184 GLU A N 1
ATOM 1507 C CA . GLU A 1 184 ? 66.990 -42.573 -36.690 1.00 36.88 184 GLU A CA 1
ATOM 1508 C C . GLU A 1 184 ? 67.397 -43.960 -36.142 1.00 36.88 184 GLU A C 1
ATOM 1510 O O . GLU A 1 184 ? 68.415 -44.510 -36.568 1.00 36.88 184 GLU A O 1
ATOM 1515 N N . LYS A 1 185 ? 66.532 -44.574 -35.308 1.00 28.69 185 LYS A N 1
ATOM 1516 C CA . LYS A 1 185 ? 65.939 -45.905 -35.578 1.00 28.69 185 LYS A CA 1
ATOM 1517 C C . LYS A 1 185 ? 64.784 -46.290 -34.627 1.00 28.69 185 LYS A C 1
ATOM 1519 O O . LYS A 1 185 ? 64.813 -46.050 -33.428 1.00 28.69 185 LYS A O 1
ATOM 1524 N N . GLU A 1 186 ? 63.800 -46.884 -35.283 1.00 32.41 186 GLU A N 1
ATOM 1525 C CA . GLU A 1 186 ? 62.487 -47.470 -34.975 1.00 32.41 186 GLU A CA 1
ATOM 1526 C C . GLU A 1 186 ? 62.463 -48.632 -33.947 1.00 32.41 186 GLU A C 1
ATOM 1528 O O . GLU A 1 186 ? 63.357 -49.472 -34.000 1.00 32.41 186 GLU A O 1
ATOM 1533 N N . GLN A 1 187 ? 61.443 -48.694 -33.061 1.00 27.09 187 GLN A N 1
ATOM 1534 C CA . GLN A 1 187 ? 60.497 -49.828 -32.835 1.00 27.09 187 GLN A CA 1
ATOM 1535 C C . GLN A 1 187 ? 59.705 -49.734 -31.499 1.00 27.09 187 GLN A C 1
ATOM 1537 O O . GLN A 1 187 ? 60.289 -49.641 -30.423 1.00 27.09 187 GLN A O 1
ATOM 1542 N N . ASP A 1 188 ? 58.371 -49.820 -31.605 1.00 29.67 188 ASP A N 1
ATOM 1543 C CA . ASP A 1 188 ? 57.353 -50.137 -30.568 1.00 29.67 188 ASP A CA 1
ATOM 1544 C C . ASP A 1 188 ? 57.293 -51.672 -30.289 1.00 29.67 188 ASP A C 1
ATOM 1546 O O . ASP A 1 188 ? 57.972 -52.392 -31.031 1.00 29.67 188 ASP A O 1
ATOM 1550 N N . PRO A 1 189 ? 56.479 -52.250 -29.350 1.00 44.66 189 PRO A N 1
ATOM 1551 C CA . PRO A 1 189 ? 55.356 -51.691 -28.552 1.00 44.66 189 PRO A CA 1
ATOM 1552 C C . PRO A 1 189 ? 55.290 -52.115 -27.048 1.00 44.66 189 PRO A C 1
ATOM 1554 O O . PRO A 1 189 ? 55.975 -53.044 -26.632 1.00 44.66 189 PRO A O 1
ATOM 1557 N N . ALA A 1 190 ? 54.406 -51.485 -26.248 1.00 27.14 190 ALA A N 1
ATOM 1558 C CA . ALA A 1 190 ? 53.351 -52.134 -25.421 1.00 27.14 190 ALA A CA 1
ATOM 1559 C C . ALA A 1 190 ? 52.868 -51.309 -24.193 1.00 27.14 190 ALA A C 1
ATOM 1561 O O . ALA A 1 190 ? 53.638 -50.968 -23.299 1.00 27.14 190 ALA A O 1
ATOM 1562 N N . ASP A 1 191 ? 51.539 -51.143 -24.167 1.00 30.48 191 ASP A N 1
ATOM 1563 C CA . ASP A 1 191 ? 50.572 -51.071 -23.054 1.00 30.48 191 ASP A CA 1
ATOM 1564 C C . ASP A 1 191 ? 50.333 -49.810 -22.183 1.00 30.48 191 ASP A C 1
ATOM 1566 O O . ASP A 1 191 ? 51.233 -49.014 -21.909 1.00 30.48 191 ASP A O 1
ATOM 1570 N N . PRO A 1 192 ? 49.056 -49.581 -21.775 1.00 35.97 192 PRO A N 1
ATOM 1571 C CA . PRO A 1 192 ? 48.516 -48.256 -21.491 1.00 35.97 192 PRO A CA 1
ATOM 1572 C C . PRO A 1 192 ? 48.498 -47.939 -19.990 1.00 35.97 192 PRO A C 1
ATOM 1574 O O . PRO A 1 192 ? 47.923 -48.671 -19.184 1.00 35.97 192 PRO A O 1
ATOM 1577 N N . VAL A 1 193 ? 49.062 -46.793 -19.604 1.00 34.75 193 VAL A N 1
ATOM 1578 C CA . VAL A 1 193 ? 48.934 -46.275 -18.235 1.00 34.75 193 VAL A CA 1
ATOM 1579 C C . VAL A 1 193 ? 47.653 -45.453 -18.107 1.00 34.75 193 VAL A C 1
ATOM 1581 O O . VAL A 1 193 ? 47.385 -44.531 -18.876 1.00 34.75 193 VAL A O 1
ATOM 1584 N N . ALA A 1 194 ? 46.863 -45.848 -17.112 1.00 31.44 194 ALA A N 1
ATOM 1585 C CA . ALA A 1 194 ? 45.539 -45.366 -16.773 1.00 31.44 194 ALA A CA 1
ATOM 1586 C C . ALA A 1 194 ? 45.424 -43.838 -16.624 1.00 31.44 194 ALA A C 1
ATOM 1588 O O . ALA A 1 194 ? 46.240 -43.171 -15.988 1.00 31.44 194 ALA A O 1
ATOM 1589 N N . VAL A 1 195 ? 44.317 -43.314 -17.150 1.00 35.50 195 VAL A N 1
ATOM 1590 C CA . VAL A 1 195 ? 43.822 -41.957 -16.915 1.00 35.50 195 VAL A CA 1
ATOM 1591 C C . VAL A 1 195 ? 43.332 -41.869 -15.468 1.00 35.50 195 VAL A C 1
ATOM 1593 O O . VAL A 1 195 ? 42.254 -42.358 -15.134 1.00 35.50 195 VAL A O 1
ATOM 1596 N N . ALA A 1 196 ? 44.121 -41.247 -14.594 1.00 29.31 196 ALA A N 1
ATOM 1597 C CA . ALA A 1 196 ? 43.662 -40.863 -13.265 1.00 29.31 196 ALA A CA 1
ATOM 1598 C C . ALA A 1 196 ? 42.719 -39.655 -13.390 1.00 29.31 196 ALA A C 1
ATOM 1600 O O . ALA A 1 196 ? 43.145 -38.515 -13.575 1.00 29.31 196 ALA A O 1
ATOM 1601 N N . SER A 1 197 ? 41.419 -39.929 -13.310 1.00 32.69 197 SER A N 1
ATOM 1602 C CA . SER A 1 197 ? 40.364 -38.929 -13.177 1.00 32.69 197 SER A CA 1
ATOM 1603 C C . SER A 1 197 ? 40.453 -38.294 -11.785 1.00 32.69 197 SER A C 1
ATOM 1605 O O . SER A 1 197 ? 40.060 -38.904 -10.794 1.00 32.69 197 SER A O 1
ATOM 1607 N N . CYS A 1 198 ? 41.001 -37.081 -11.692 1.00 25.73 198 CYS A N 1
ATOM 1608 C CA . CYS A 1 198 ? 40.988 -36.297 -10.458 1.00 25.73 198 CYS A CA 1
ATOM 1609 C C . CYS A 1 198 ? 39.626 -35.604 -10.321 1.00 25.73 198 CYS A C 1
ATOM 1611 O O . CYS A 1 198 ? 39.361 -34.575 -10.940 1.00 25.73 198 CYS A O 1
ATOM 1613 N N . SER A 1 199 ? 38.744 -36.210 -9.533 1.00 31.62 199 SER A N 1
ATOM 1614 C CA . SER A 1 199 ? 37.504 -35.613 -9.044 1.00 31.62 199 SER A CA 1
ATOM 1615 C C . SER A 1 199 ? 37.817 -34.471 -8.072 1.00 31.62 199 SER A C 1
ATOM 1617 O O . SER A 1 199 ? 38.387 -34.718 -7.010 1.00 31.62 199 SER A O 1
ATOM 1619 N N . THR A 1 200 ? 37.430 -33.236 -8.396 1.00 32.25 200 THR A N 1
ATOM 1620 C CA . THR A 1 200 ? 37.426 -32.129 -7.426 1.00 32.25 200 THR A CA 1
ATOM 1621 C C . THR A 1 200 ? 36.068 -32.111 -6.733 1.00 32.25 200 THR A C 1
ATOM 1623 O O . THR A 1 200 ? 35.044 -31.865 -7.366 1.00 32.25 200 THR A O 1
ATOM 1626 N N . GLN A 1 201 ? 36.065 -32.459 -5.448 1.00 35.56 201 GLN A N 1
ATOM 1627 C CA . GLN A 1 201 ? 34.902 -32.368 -4.575 1.00 35.56 201 GLN A CA 1
ATOM 1628 C C . GLN A 1 201 ? 34.608 -30.898 -4.243 1.00 35.56 201 GLN A C 1
ATOM 1630 O O . GLN A 1 201 ? 35.511 -30.072 -4.128 1.00 35.56 201 GLN A O 1
ATOM 1635 N N . THR A 1 202 ? 33.320 -30.603 -4.133 1.00 35.69 202 THR A N 1
ATOM 1636 C CA . THR A 1 202 ? 32.706 -29.307 -3.854 1.00 35.69 202 THR A CA 1
ATOM 1637 C C . THR A 1 202 ? 32.975 -28.863 -2.408 1.00 35.69 202 THR A C 1
ATOM 1639 O O . THR A 1 202 ? 32.462 -29.474 -1.475 1.00 35.69 202 THR A O 1
ATOM 1642 N N . GLU A 1 203 ? 33.740 -27.786 -2.205 1.00 44.25 203 GLU A N 1
ATOM 1643 C CA . GLU A 1 203 ? 33.863 -27.084 -0.915 1.00 44.25 203 GLU A CA 1
ATOM 1644 C C . GLU A 1 203 ? 32.927 -25.860 -0.896 1.00 44.25 203 GLU A C 1
ATOM 1646 O O . GLU A 1 203 ? 33.327 -24.738 -1.197 1.00 44.25 203 GLU A O 1
ATOM 1651 N N . GLU A 1 204 ? 31.650 -26.071 -0.565 1.00 46.78 204 GLU A N 1
ATOM 1652 C CA . GLU A 1 204 ? 30.651 -24.994 -0.401 1.00 46.78 204 GLU A CA 1
ATOM 1653 C C . GLU A 1 204 ? 30.541 -24.473 1.047 1.00 46.78 204 GLU A C 1
ATOM 1655 O O . GLU A 1 204 ? 29.939 -23.429 1.284 1.00 46.78 204 GLU A O 1
ATOM 1660 N N . ALA A 1 205 ? 31.168 -25.138 2.023 1.00 41.47 205 ALA A N 1
ATOM 1661 C CA . ALA A 1 205 ? 31.036 -24.782 3.439 1.00 41.47 205 ALA A CA 1
ATOM 1662 C C . ALA A 1 205 ? 31.922 -23.600 3.893 1.00 41.47 205 ALA A C 1
ATOM 1664 O O . ALA A 1 205 ? 31.645 -22.997 4.923 1.00 41.47 205 ALA A O 1
ATOM 1665 N N . SER A 1 206 ? 32.966 -23.233 3.141 1.00 50.03 206 SER A N 1
ATOM 1666 C CA . SER A 1 206 ? 33.948 -22.217 3.568 1.00 50.03 206 SER A CA 1
ATOM 1667 C C . SER A 1 206 ? 33.578 -20.776 3.193 1.00 50.03 206 SER A C 1
ATOM 1669 O O . SER A 1 206 ? 34.097 -19.830 3.785 1.00 50.03 206 SER A O 1
ATOM 1671 N N . ASN A 1 207 ? 32.667 -20.581 2.233 1.00 50.16 207 ASN A N 1
ATOM 1672 C CA . ASN A 1 207 ? 32.314 -19.242 1.753 1.00 50.16 207 ASN A CA 1
ATOM 1673 C C . ASN A 1 207 ? 31.328 -18.502 2.669 1.00 50.16 207 ASN A C 1
ATOM 1675 O O . ASN A 1 207 ? 31.355 -17.274 2.708 1.00 50.16 207 ASN A O 1
ATOM 1679 N N . LEU A 1 208 ? 30.480 -19.211 3.423 1.00 51.41 208 LEU A N 1
ATOM 1680 C CA . LEU A 1 208 ? 29.473 -18.567 4.276 1.00 51.41 208 LEU A CA 1
ATOM 1681 C C . LEU A 1 208 ? 30.107 -17.891 5.505 1.00 51.41 208 LEU A C 1
ATOM 1683 O O . LEU A 1 208 ? 29.760 -16.757 5.831 1.00 51.41 208 LEU A O 1
ATOM 1687 N N . ASP A 1 209 ? 31.107 -18.534 6.110 1.00 53.78 209 ASP A N 1
ATOM 1688 C CA . ASP A 1 209 ? 31.838 -17.992 7.265 1.00 53.78 209 ASP A CA 1
ATOM 1689 C C . ASP A 1 209 ? 32.695 -16.771 6.900 1.00 53.78 209 ASP A C 1
ATOM 1691 O O . ASP A 1 209 ? 32.820 -15.825 7.681 1.00 53.78 209 ASP A O 1
ATOM 1695 N N . LEU A 1 210 ? 33.253 -16.751 5.685 1.00 55.97 210 LEU A N 1
ATOM 1696 C CA . LEU A 1 210 ? 34.018 -15.615 5.167 1.00 55.97 210 LEU A CA 1
ATOM 1697 C C . LEU A 1 210 ? 33.131 -14.386 4.941 1.00 55.97 210 LEU A C 1
ATOM 1699 O O . LEU A 1 210 ? 33.514 -13.280 5.322 1.00 55.97 210 LEU A O 1
ATOM 1703 N N . VAL A 1 211 ? 31.929 -14.589 4.395 1.00 62.94 211 VAL A N 1
ATOM 1704 C CA . VAL A 1 211 ? 30.948 -13.516 4.173 1.00 62.94 211 VAL A CA 1
ATOM 1705 C C . VAL A 1 211 ? 30.426 -12.963 5.501 1.00 62.94 211 VAL A C 1
ATOM 1707 O O . VAL A 1 211 ? 30.310 -11.745 5.654 1.00 62.94 211 VAL A O 1
ATOM 1710 N N . GLN A 1 212 ? 30.184 -13.825 6.492 1.00 62.97 212 GLN A N 1
ATOM 1711 C CA . GLN A 1 212 ? 29.738 -13.402 7.820 1.00 62.97 212 GLN A CA 1
ATOM 1712 C C . GLN A 1 212 ? 30.811 -12.572 8.544 1.00 62.97 212 GLN A C 1
ATOM 1714 O O . GLN A 1 212 ? 30.518 -11.523 9.120 1.00 62.97 212 GLN A O 1
ATOM 1719 N N . LEU A 1 213 ? 32.079 -12.982 8.443 1.00 69.31 213 LEU A N 1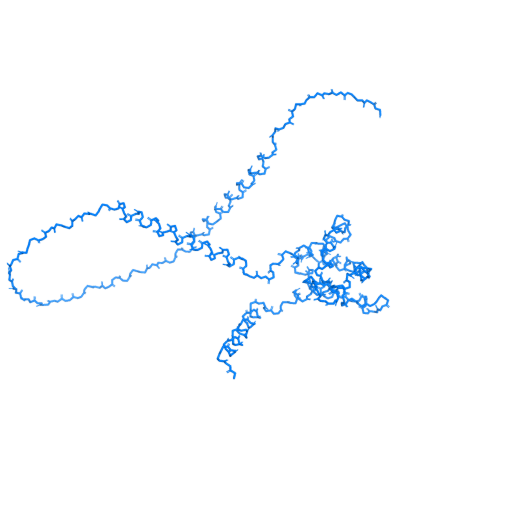
ATOM 1720 C CA . LEU A 1 213 ? 33.202 -12.261 9.041 1.00 69.31 213 LEU A CA 1
ATOM 1721 C C . LEU A 1 213 ? 33.413 -10.875 8.408 1.00 69.31 213 LEU A C 1
ATOM 1723 O O . LEU A 1 213 ? 33.819 -9.926 9.085 1.00 69.31 213 LEU A O 1
ATOM 1727 N N . GLU A 1 214 ? 33.171 -10.748 7.105 1.00 69.31 214 GLU A N 1
ATOM 1728 C CA . GLU A 1 214 ? 33.291 -9.479 6.385 1.00 69.31 214 GLU A CA 1
ATOM 1729 C C . GLU A 1 214 ? 32.126 -8.531 6.711 1.00 69.31 214 GLU A C 1
ATOM 1731 O O . GLU A 1 214 ? 32.343 -7.332 6.921 1.00 69.31 214 GLU A O 1
ATOM 1736 N N . TYR A 1 215 ? 30.919 -9.081 6.878 1.00 72.25 215 TYR A N 1
ATOM 1737 C CA . TYR A 1 215 ? 29.747 -8.356 7.367 1.00 72.25 215 TYR A CA 1
ATOM 1738 C C . TYR A 1 215 ? 29.972 -7.791 8.779 1.00 72.25 215 TYR A C 1
ATOM 1740 O O . TYR A 1 215 ? 29.785 -6.594 9.010 1.00 72.25 215 TYR A O 1
ATOM 1748 N N . ASP A 1 216 ? 30.482 -8.604 9.706 1.00 75.38 216 ASP A N 1
ATOM 1749 C CA . ASP A 1 216 ? 30.737 -8.178 11.087 1.00 75.38 216 ASP A CA 1
ATOM 1750 C C . ASP A 1 216 ? 31.825 -7.094 11.180 1.00 75.38 216 ASP A C 1
ATOM 1752 O O . ASP A 1 216 ? 31.740 -6.168 11.997 1.00 75.38 216 ASP A O 1
ATOM 1756 N N . LYS A 1 217 ? 32.836 -7.151 10.302 1.00 73.88 217 LYS A N 1
ATOM 1757 C CA . LYS A 1 217 ? 33.845 -6.087 10.176 1.00 73.88 217 LYS A CA 1
ATOM 1758 C C . LYS A 1 217 ? 33.221 -4.778 9.692 1.00 73.88 217 LYS A C 1
ATOM 1760 O O . LYS A 1 217 ? 33.530 -3.726 10.254 1.00 73.88 217 LYS A O 1
ATOM 1765 N N . ALA A 1 218 ? 32.332 -4.826 8.700 1.00 67.12 218 ALA A N 1
ATOM 1766 C CA . ALA A 1 218 ? 31.658 -3.637 8.178 1.00 67.12 218 ALA A CA 1
ATOM 1767 C C . ALA A 1 218 ? 30.747 -2.981 9.231 1.00 67.12 218 ALA A C 1
ATOM 1769 O O . ALA A 1 218 ? 30.769 -1.757 9.394 1.00 67.12 218 ALA A O 1
ATOM 1770 N N . VAL A 1 219 ? 30.015 -3.783 10.012 1.00 74.94 219 VAL A N 1
ATOM 1771 C CA . VAL A 1 219 ? 29.165 -3.287 11.107 1.00 74.94 219 VAL A CA 1
ATOM 1772 C C . VAL A 1 219 ? 29.996 -2.580 12.182 1.00 74.94 219 VAL A C 1
ATOM 1774 O O . VAL A 1 219 ? 29.627 -1.486 12.616 1.00 74.94 219 VAL A O 1
ATOM 1777 N N . ARG A 1 220 ? 31.158 -3.131 12.563 1.00 68.12 220 ARG A N 1
ATOM 1778 C CA . ARG A 1 220 ? 32.054 -2.489 13.543 1.00 68.12 220 ARG A CA 1
ATOM 1779 C C . ARG A 1 220 ? 32.617 -1.158 13.053 1.00 68.12 220 ARG A C 1
ATOM 1781 O O . ARG A 1 220 ? 32.675 -0.207 13.828 1.00 68.12 220 ARG A O 1
ATOM 1788 N N . VAL A 1 221 ? 32.997 -1.056 11.778 1.00 68.31 221 VAL A N 1
ATOM 1789 C CA . VAL A 1 221 ? 33.492 0.205 11.196 1.00 68.31 221 VAL A CA 1
ATOM 1790 C C . VAL A 1 221 ? 32.404 1.284 11.220 1.00 68.31 221 VAL A C 1
ATOM 1792 O O . VAL A 1 221 ? 32.676 2.427 11.589 1.00 68.31 221 VAL A O 1
ATOM 1795 N N . LEU A 1 222 ? 31.155 0.922 10.915 1.00 61.00 222 LEU A N 1
ATOM 1796 C CA . LEU A 1 222 ? 30.018 1.847 10.959 1.00 61.00 222 LEU A CA 1
ATOM 1797 C C . LEU A 1 222 ? 29.649 2.272 12.389 1.00 61.00 222 LEU A C 1
ATOM 1799 O O . LEU A 1 222 ? 29.275 3.424 12.614 1.00 61.00 222 LEU A O 1
ATOM 1803 N N . GLN A 1 223 ? 29.780 1.373 13.367 1.00 63.03 223 GLN A N 1
ATOM 1804 C CA . GLN A 1 223 ? 29.578 1.704 14.779 1.00 63.03 223 GLN A CA 1
ATOM 1805 C C . GLN A 1 223 ? 30.668 2.650 15.302 1.00 63.03 223 GLN A C 1
ATOM 1807 O O . GLN A 1 223 ? 30.350 3.627 15.979 1.00 63.03 223 GLN A O 1
ATOM 1812 N N . LEU A 1 224 ? 31.933 2.432 14.932 1.00 59.81 224 LEU A N 1
ATOM 1813 C CA . LEU A 1 224 ? 33.041 3.317 15.306 1.00 59.81 224 LEU A CA 1
ATOM 1814 C C . LEU A 1 224 ? 32.919 4.708 14.662 1.00 59.81 224 LEU A C 1
ATOM 1816 O O . LEU A 1 224 ? 33.187 5.710 15.322 1.00 59.81 224 LEU A O 1
ATOM 1820 N N . ALA A 1 225 ? 32.427 4.792 13.422 1.00 59.56 225 ALA A N 1
ATOM 1821 C CA . ALA A 1 225 ? 32.151 6.068 12.758 1.00 59.56 225 ALA A CA 1
ATOM 1822 C C . ALA A 1 225 ? 31.046 6.884 13.460 1.00 59.56 225 ALA A C 1
ATOM 1824 O O . ALA A 1 225 ? 31.121 8.111 13.497 1.00 59.56 225 ALA A O 1
ATOM 1825 N N . LYS A 1 226 ? 30.052 6.222 14.074 1.00 54.12 226 LYS A N 1
ATOM 1826 C CA . LYS A 1 226 ? 29.008 6.889 14.876 1.00 54.12 226 LYS A CA 1
ATOM 1827 C C . LYS A 1 226 ? 29.510 7.390 16.234 1.00 54.12 226 LYS A C 1
ATOM 1829 O O . LYS A 1 226 ? 29.008 8.399 16.720 1.00 54.12 226 LYS A O 1
ATOM 1834 N N . PHE A 1 227 ? 30.496 6.725 16.839 1.00 47.78 227 PHE A N 1
ATOM 1835 C CA . PHE A 1 227 ? 31.090 7.161 18.111 1.00 47.78 227 PHE A CA 1
ATOM 1836 C C . PHE A 1 227 ? 32.183 8.229 17.942 1.00 47.78 227 PHE A C 1
ATOM 1838 O O . PHE A 1 227 ? 32.379 9.042 18.842 1.00 47.78 227 PHE A O 1
ATOM 1845 N N . GLY A 1 228 ? 32.840 8.296 16.779 1.00 45.41 228 GLY A N 1
ATOM 1846 C CA . GLY A 1 228 ? 33.853 9.314 16.469 1.00 45.41 228 GLY A CA 1
ATOM 1847 C C . GLY A 1 228 ? 33.314 10.733 16.238 1.00 45.41 228 GLY A C 1
ATOM 1848 O O . GLY A 1 228 ? 34.106 11.660 16.116 1.00 45.41 228 GLY A O 1
ATOM 1849 N N . GLN A 1 229 ? 31.990 10.928 16.194 1.00 44.66 229 GLN A N 1
ATOM 1850 C CA . GLN A 1 229 ? 31.365 12.241 15.977 1.00 44.66 229 GLN A CA 1
ATOM 1851 C C . GLN A 1 229 ? 30.917 12.953 17.265 1.00 44.66 229 GLN A C 1
ATOM 1853 O O . GLN A 1 229 ? 30.311 14.018 17.186 1.00 44.66 229 GLN A O 1
ATOM 1858 N N . LYS A 1 230 ? 31.200 12.396 18.453 1.00 47.19 230 LYS A N 1
ATOM 1859 C CA . LYS A 1 230 ? 30.720 12.954 19.727 1.00 47.19 230 LYS A CA 1
ATOM 1860 C C . LYS A 1 230 ? 31.833 13.194 20.751 1.00 47.19 230 LYS A C 1
ATOM 1862 O O . LYS A 1 230 ? 31.693 12.759 21.884 1.00 47.19 230 LYS A O 1
ATOM 1867 N N . VAL A 1 231 ? 32.910 13.896 20.384 1.00 42.94 231 VAL A N 1
ATOM 1868 C CA . VAL A 1 231 ? 33.807 14.566 21.353 1.00 42.94 231 VAL A CA 1
ATOM 1869 C C . VAL A 1 231 ? 34.421 15.826 20.718 1.00 42.94 231 VAL A C 1
ATOM 1871 O O . VAL A 1 231 ? 34.884 15.776 19.584 1.00 42.94 231 VAL A O 1
ATOM 1874 N N . VAL A 1 232 ? 34.477 16.901 21.515 1.00 36.91 232 VAL A N 1
ATOM 1875 C CA . VAL A 1 232 ? 35.154 18.208 21.339 1.00 36.91 232 VAL A CA 1
ATOM 1876 C C . VAL A 1 232 ? 34.300 19.359 20.784 1.00 36.91 232 VAL A C 1
ATOM 1878 O O . VAL A 1 232 ? 34.382 19.716 19.616 1.00 36.91 232 VAL A O 1
ATOM 1881 N N . SER A 1 233 ? 33.563 20.014 21.687 1.00 34.81 233 SER A N 1
ATOM 1882 C CA . SER A 1 233 ? 33.867 21.404 22.080 1.00 34.81 233 SER A CA 1
ATOM 1883 C C . SER A 1 233 ? 33.030 21.774 23.311 1.00 34.81 233 SER A C 1
ATOM 1885 O O . SER A 1 233 ? 31.888 22.215 23.197 1.00 34.81 233 SER A O 1
ATOM 1887 N N . GLY A 1 234 ? 33.594 21.525 24.491 1.00 34.59 234 GLY A N 1
ATOM 1888 C CA . GLY A 1 234 ? 33.132 22.069 25.761 1.00 34.59 234 GLY A CA 1
ATOM 1889 C C . GLY A 1 234 ? 34.305 22.784 26.419 1.00 34.59 234 GLY A C 1
ATOM 1890 O O . GLY A 1 234 ? 35.307 22.137 26.684 1.00 34.59 234 GLY A O 1
ATOM 1891 N N . ASP A 1 235 ? 34.150 24.093 26.580 1.00 32.56 235 ASP A N 1
ATOM 1892 C CA . ASP A 1 235 ? 34.758 25.023 27.542 1.00 32.56 235 ASP A CA 1
ATOM 1893 C C . ASP A 1 235 ? 33.872 26.273 27.362 1.00 32.56 235 ASP A C 1
ATOM 1895 O O . ASP A 1 235 ? 33.806 26.820 26.266 1.00 32.56 235 ASP A O 1
ATOM 1899 N N . GLY A 1 236 ? 32.974 26.682 28.255 1.00 35.09 236 GLY A N 1
ATOM 1900 C CA . GLY A 1 236 ? 33.057 26.777 29.703 1.00 35.09 236 GLY A CA 1
ATOM 1901 C C . GLY A 1 236 ? 32.946 28.269 30.029 1.00 35.09 236 GLY A C 1
ATOM 1902 O O . GLY A 1 236 ? 33.800 29.024 29.589 1.00 35.09 236 GLY A O 1
ATOM 1903 N N . ILE A 1 237 ? 31.869 28.685 30.704 1.00 31.23 237 ILE A N 1
ATOM 1904 C CA . ILE A 1 237 ? 31.787 29.750 31.726 1.00 31.23 237 ILE A CA 1
ATOM 1905 C C . ILE A 1 237 ? 30.303 29.929 32.084 1.00 31.23 237 ILE A C 1
ATOM 1907 O O . ILE A 1 237 ? 29.444 30.078 31.216 1.00 31.23 237 ILE A O 1
ATOM 1911 N N . ALA A 1 238 ? 30.044 29.811 33.383 1.00 41.50 238 ALA A N 1
ATOM 1912 C CA . ALA A 1 238 ? 28.776 30.050 34.046 1.00 41.50 238 ALA A CA 1
ATOM 1913 C C . ALA A 1 238 ? 28.353 31.518 33.923 1.00 41.50 238 ALA A C 1
ATOM 1915 O O . ALA A 1 238 ? 29.215 32.387 33.866 1.00 41.50 238 ALA A O 1
ATOM 1916 N N . ASP A 1 239 ? 27.049 31.774 33.948 1.00 34.69 239 ASP A N 1
ATOM 1917 C CA . ASP A 1 239 ? 26.511 32.819 34.814 1.00 34.69 239 ASP A CA 1
ATOM 1918 C C . ASP A 1 239 ? 25.021 32.578 35.069 1.00 34.69 239 ASP A C 1
ATOM 1920 O O . ASP A 1 239 ? 24.291 32.020 34.245 1.00 34.69 239 ASP A O 1
ATOM 1924 N N . ASP A 1 240 ? 24.657 32.948 36.287 1.00 44.38 240 ASP A N 1
ATOM 1925 C CA . ASP A 1 240 ? 23.395 32.799 36.991 1.00 44.38 240 ASP A CA 1
ATOM 1926 C C . ASP A 1 240 ? 22.169 33.293 36.215 1.00 44.38 240 ASP A C 1
ATOM 1928 O O . ASP A 1 240 ? 22.274 34.202 35.402 1.00 44.38 240 ASP A O 1
ATOM 1932 N N . PHE A 1 241 ? 20.985 32.759 36.537 1.00 36.81 241 PHE A N 1
ATOM 1933 C CA . PHE A 1 241 ? 19.854 33.590 36.973 1.00 36.81 241 PHE A CA 1
ATOM 1934 C C . PHE A 1 241 ? 18.735 32.714 37.562 1.00 36.81 241 PHE A C 1
ATOM 1936 O O . PHE A 1 241 ? 18.133 31.882 36.883 1.00 36.81 241 PHE A O 1
ATOM 1943 N N . GLU A 1 242 ? 18.481 32.932 38.854 1.00 43.09 242 GLU A N 1
ATOM 1944 C CA . GLU A 1 242 ? 17.242 32.599 39.560 1.00 43.09 242 GLU A CA 1
ATOM 1945 C C . GLU A 1 242 ? 16.050 33.360 38.950 1.00 43.09 242 GLU A C 1
ATOM 1947 O O . GLU A 1 242 ? 16.150 34.570 38.728 1.00 43.09 242 GLU A O 1
ATOM 1952 N N . TYR A 1 243 ? 14.943 32.654 38.696 1.00 43.91 243 TYR A N 1
ATOM 1953 C CA . TYR A 1 243 ? 13.590 32.805 39.282 1.00 43.91 243 TYR A CA 1
ATOM 1954 C C . TYR A 1 243 ? 12.546 32.102 38.405 1.00 43.91 243 TYR A C 1
ATOM 1956 O O . TYR A 1 243 ? 12.474 32.398 37.191 1.00 43.91 243 TYR A O 1
#

Secondary structure (DSSP, 8-state):
--HHHHHHHHHHHHHHHHHHHHS---HHHHHGGGG-GGGPPPTTSHHHHHTTHHHHHHHHHHH--SHHHHHHHHHHHHHHHHHHHHHTTTS-HHHHTT-SSS-HHHHHHHHHHHTHHHHTTT-HHHHHHHHHHHHS-S-THHHHHHHHHHHHHHHHHHHHHHHHHHHHS--PPPP----------------PPP----------SHHHHHHHHHHHHHHHHHHHHHHTTS-------------